Protein AF-A0A1F5RW17-F1 (afdb_monomer_lite)

Radius of gyration: 17.01 Å; chains: 1; bounding box: 45×34×44 Å

Secondary structure (DSSP, 8-state):
-EEE----PPPPTT-EEEEEEEEEE-S--SSEEEEEEEEEEEEEEEETTEEEEEEEEE-EEEEEE-TTS-SS-EEEEETTTTEEEEEE-TT-SS-EEEEEEEEE--TT--EEPSPEEEEEEEEESSTT-EEEEEEEEEEESS--S-TTSS-B--BSSGGGSS-PPTT-BGGGGGGEESBTTB-STT-TT------EEEEPBPPSS--TTTT------

pLDDT: mean 88.93, std 13.76, range [34.31, 98.38]

Structure (mmCIF, N/CA/C/O backbone):
data_AF-A0A1F5RW17-F1
#
_entry.id   AF-A0A1F5RW17-F1
#
loop_
_atom_site.group_PDB
_atom_site.id
_atom_site.type_symbol
_atom_site.label_atom_id
_atom_site.label_alt_id
_atom_site.label_comp_id
_atom_site.label_asym_id
_atom_site.label_entity_id
_atom_site.label_seq_id
_atom_site.pdbx_PDB_ins_code
_atom_site.Cartn_x
_atom_site.Cartn_y
_atom_site.Cartn_z
_atom_site.occupancy
_atom_site.B_iso_or_equiv
_atom_site.auth_seq_id
_atom_site.auth_comp_id
_atom_site.auth_asym_id
_atom_site.auth_atom_id
_atom_site.pdbx_PDB_model_num
ATOM 1 N N . MET A 1 1 ? 4.894 13.408 2.013 1.00 90.50 1 MET A N 1
ATOM 2 C CA . MET A 1 1 ? 3.633 13.392 2.779 1.00 90.50 1 MET A CA 1
ATOM 3 C C . MET A 1 1 ? 2.462 13.766 1.877 1.00 90.50 1 MET A C 1
ATOM 5 O O . MET A 1 1 ? 2.618 14.715 1.109 1.00 90.50 1 MET A O 1
ATOM 9 N N . ILE A 1 2 ? 1.353 13.026 1.969 1.00 93.44 2 ILE A N 1
ATOM 10 C CA . ILE A 1 2 ? 0.027 13.354 1.416 1.00 93.44 2 ILE A CA 1
ATOM 11 C C . ILE A 1 2 ? -0.998 13.086 2.518 1.00 93.44 2 ILE A C 1
ATOM 13 O O . ILE A 1 2 ? -0.968 12.017 3.134 1.00 93.44 2 ILE A O 1
ATOM 17 N N . SER A 1 3 ? -1.907 14.033 2.719 1.00 93.12 3 SER A N 1
ATOM 18 C CA . SER A 1 3 ? -3.038 13.914 3.638 1.00 93.12 3 SER A CA 1
ATOM 19 C C . SER A 1 3 ? -4.323 13.639 2.864 1.00 93.12 3 SER A C 1
ATOM 21 O O . SER A 1 3 ? -4.508 14.146 1.757 1.00 93.12 3 SER A O 1
ATOM 23 N N . CYS A 1 4 ? -5.207 12.841 3.449 1.00 90.69 4 CYS A N 1
ATOM 24 C CA . CYS A 1 4 ? -6.475 12.457 2.854 1.00 90.69 4 CYS A CA 1
ATOM 25 C C . CYS A 1 4 ? -7.575 12.390 3.902 1.00 90.69 4 CYS A C 1
ATOM 27 O O . CYS A 1 4 ? -7.328 12.131 5.080 1.00 90.69 4 CYS A O 1
ATOM 29 N N . ASN A 1 5 ? -8.804 12.600 3.450 1.00 87.44 5 ASN A N 1
ATOM 30 C CA . ASN A 1 5 ? -9.966 12.503 4.307 1.00 87.44 5 ASN A CA 1
ATOM 31 C C . ASN A 1 5 ? -10.499 11.072 4.279 1.00 87.44 5 ASN A C 1
ATOM 33 O O . ASN A 1 5 ? -10.753 10.510 3.215 1.00 87.44 5 ASN A O 1
ATOM 37 N N . SER A 1 6 ? -10.714 10.507 5.461 1.00 82.12 6 SER A N 1
ATOM 38 C CA . SER A 1 6 ? -11.657 9.414 5.637 1.00 82.12 6 SER A CA 1
ATOM 39 C C . SER A 1 6 ? -13.080 9.895 5.332 1.00 82.12 6 SER A C 1
ATOM 41 O O . SER A 1 6 ? -13.412 11.078 5.467 1.00 82.12 6 SER A O 1
ATOM 43 N N . ASN A 1 7 ? -13.942 8.955 4.962 1.00 80.69 7 ASN A N 1
ATOM 44 C CA . ASN A 1 7 ? -15.358 9.171 4.699 1.00 80.69 7 ASN A CA 1
ATOM 45 C C . ASN A 1 7 ? -16.188 9.361 5.989 1.00 80.69 7 ASN A C 1
ATOM 47 O O . ASN A 1 7 ? -17.412 9.422 5.922 1.00 80.69 7 ASN A O 1
ATOM 51 N N . GLY A 1 8 ? -15.540 9.410 7.162 1.00 76.44 8 GLY A N 1
ATOM 52 C CA . GLY A 1 8 ? -16.173 9.627 8.464 1.00 76.44 8 GLY A CA 1
ATOM 53 C C . GLY A 1 8 ? -16.986 8.448 9.005 1.00 76.44 8 GLY A C 1
ATOM 54 O O . GLY A 1 8 ? -17.513 8.553 10.113 1.00 76.44 8 GLY A O 1
ATOM 55 N N . THR A 1 9 ? -17.081 7.333 8.275 1.00 82.44 9 THR A N 1
ATOM 56 C CA . THR A 1 9 ? -17.818 6.139 8.709 1.00 82.44 9 THR A CA 1
ATOM 57 C C . THR A 1 9 ? -17.016 5.396 9.772 1.00 82.44 9 THR A C 1
ATOM 59 O O . THR A 1 9 ? -15.846 5.080 9.559 1.00 82.44 9 THR A O 1
ATOM 62 N N . ALA A 1 10 ? -17.641 5.101 10.915 1.00 85.94 10 ALA A N 1
ATOM 63 C CA . ALA A 1 10 ? -17.033 4.254 11.936 1.00 85.94 10 ALA A CA 1
ATOM 64 C C . ALA A 1 10 ? -16.824 2.840 11.378 1.00 85.94 10 ALA A C 1
ATOM 66 O O . ALA A 1 10 ? -17.734 2.250 10.795 1.00 85.94 10 ALA A O 1
ATOM 67 N N . ILE A 1 11 ? -15.622 2.300 11.556 1.00 92.38 11 ILE A N 1
ATOM 68 C CA . ILE A 1 11 ? -15.261 0.984 11.035 1.00 92.38 11 ILE A CA 1
ATOM 69 C C . ILE A 1 11 ? -15.339 -0.007 12.201 1.00 92.38 11 ILE A C 1
ATOM 71 O O . ILE A 1 11 ? -14.676 0.220 13.212 1.00 92.38 11 ILE A O 1
ATOM 75 N N . PRO A 1 12 ? -16.144 -1.083 12.110 1.00 92.94 12 PRO A N 1
ATOM 76 C CA . PRO A 1 12 ? -16.258 -2.047 13.198 1.00 92.94 12 PRO A CA 1
ATOM 77 C C . PRO A 1 12 ? -14.921 -2.709 13.547 1.00 92.94 12 PRO A C 1
ATOM 79 O O . PRO A 1 12 ? -14.093 -2.968 12.671 1.00 92.94 12 PRO A O 1
ATOM 82 N N . ALA A 1 13 ? -14.753 -3.048 14.824 1.00 95.12 13 ALA A N 1
ATOM 83 C CA . ALA A 1 13 ? -13.610 -3.815 15.303 1.00 95.12 13 ALA A CA 1
ATOM 84 C C . ALA A 1 13 ? -13.477 -5.161 14.571 1.00 95.12 13 ALA A C 1
ATOM 86 O O . ALA A 1 13 ? -14.474 -5.777 14.187 1.00 95.12 13 ALA A O 1
ATOM 87 N N . GLY A 1 14 ? -12.239 -5.613 14.372 1.00 95.50 14 GLY A N 1
ATOM 88 C CA . GLY A 1 14 ? -11.930 -6.863 13.670 1.00 95.50 14 GLY A CA 1
ATOM 89 C C . GLY A 1 14 ? -12.048 -6.794 12.143 1.00 95.50 14 GLY A C 1
ATOM 90 O O . GLY A 1 14 ? -11.695 -7.758 11.470 1.00 95.50 14 GLY A O 1
ATOM 91 N N . ARG A 1 15 ? -12.503 -5.670 11.573 1.00 96.06 15 ARG A N 1
ATOM 92 C CA . ARG A 1 15 ? -12.315 -5.377 10.143 1.00 96.06 15 ARG A CA 1
ATOM 93 C C . ARG A 1 15 ? -10.861 -5.015 9.873 1.00 96.06 15 ARG A C 1
ATOM 95 O O . ARG A 1 15 ? -10.141 -4.619 10.786 1.00 96.06 15 ARG A O 1
ATOM 102 N N . THR A 1 16 ? -10.469 -5.060 8.607 1.00 97.50 16 THR A N 1
ATOM 103 C CA . THR A 1 16 ? -9.137 -4.621 8.189 1.00 97.50 16 THR A CA 1
ATOM 104 C C . THR A 1 16 ? -9.235 -3.415 7.276 1.00 97.50 16 THR A C 1
ATOM 106 O O . THR A 1 16 ? -9.987 -3.436 6.304 1.00 97.50 16 THR A O 1
ATOM 109 N N . ILE A 1 17 ? -8.471 -2.367 7.572 1.00 96.75 17 ILE A N 1
ATOM 110 C CA . ILE A 1 17 ? -8.248 -1.243 6.664 1.00 96.75 17 ILE A CA 1
ATOM 111 C C . ILE A 1 17 ? -6.994 -1.553 5.855 1.00 96.75 17 ILE A C 1
ATOM 113 O O . ILE A 1 17 ? -5.910 -1.674 6.420 1.00 96.75 17 ILE A O 1
ATOM 117 N N . TRP A 1 18 ? -7.139 -1.678 4.543 1.00 97.62 18 TRP A N 1
ATOM 118 C CA . TRP A 1 18 ? -6.024 -1.812 3.618 1.00 97.62 18 TRP A CA 1
ATOM 119 C C . TRP A 1 18 ? -5.673 -0.441 3.053 1.00 97.62 18 TRP A C 1
ATOM 121 O O . TRP A 1 18 ? -6.419 0.110 2.242 1.00 97.62 18 TRP A O 1
ATOM 131 N N . PHE A 1 19 ? -4.546 0.112 3.488 1.00 97.69 19 PHE A N 1
ATOM 132 C CA . PHE A 1 19 ? -3.940 1.297 2.898 1.00 97.69 19 PHE A CA 1
ATOM 133 C C . PHE A 1 19 ? -3.074 0.871 1.722 1.00 97.69 19 PHE A C 1
ATOM 135 O O . PHE A 1 19 ? -2.242 -0.021 1.857 1.00 97.69 19 PHE A O 1
ATOM 142 N N . SER A 1 20 ? -3.220 1.539 0.583 1.00 97.44 20 SER A N 1
ATOM 143 C CA . SER A 1 20 ? -2.417 1.274 -0.604 1.00 97.44 20 SER A CA 1
ATOM 144 C C . SER A 1 20 ? -1.894 2.568 -1.208 1.00 97.44 20 SER A C 1
ATOM 146 O O . SER A 1 20 ? -2.637 3.514 -1.465 1.00 97.44 20 SER A O 1
ATOM 148 N N . SER A 1 21 ? -0.590 2.595 -1.447 1.00 97.69 21 SER A N 1
ATOM 149 C CA . SER A 1 21 ? 0.129 3.689 -2.076 1.00 97.69 21 SER A CA 1
ATOM 150 C C . SER A 1 21 ? 0.431 3.339 -3.525 1.00 97.69 21 SER A C 1
ATOM 152 O O . SER A 1 21 ? 1.035 2.304 -3.808 1.00 97.69 21 SER A O 1
ATOM 154 N N . VAL A 1 22 ? 0.139 4.278 -4.419 1.00 97.31 22 VAL A N 1
ATOM 155 C CA . VAL A 1 22 ? 0.331 4.142 -5.863 1.00 97.31 22 VAL A CA 1
ATOM 156 C C . VAL A 1 22 ? 1.077 5.345 -6.432 1.00 97.31 22 VAL A C 1
ATOM 158 O O . VAL A 1 22 ? 1.075 6.431 -5.852 1.00 97.31 22 VAL A O 1
ATOM 161 N N . PHE A 1 23 ? 1.744 5.199 -7.567 1.00 95.19 23 PHE A N 1
ATOM 162 C CA . PHE A 1 23 ? 2.320 6.346 -8.263 1.00 95.19 23 PHE A CA 1
ATOM 163 C C . PHE A 1 23 ? 2.346 6.149 -9.769 1.00 95.19 23 PHE A C 1
ATOM 165 O O . PHE A 1 23 ? 2.157 5.041 -10.250 1.00 95.19 23 PHE A O 1
ATOM 172 N N . LYS A 1 24 ? 2.638 7.229 -10.496 1.00 92.38 24 LYS A N 1
ATOM 173 C CA . LYS A 1 24 ? 3.124 7.152 -11.876 1.00 92.38 24 LYS A CA 1
ATOM 174 C C . LYS A 1 24 ? 4.577 7.573 -11.945 1.00 92.38 24 LYS A C 1
ATOM 176 O O . LYS A 1 24 ? 4.905 8.665 -11.466 1.00 92.38 24 LYS A O 1
ATOM 181 N N . LEU A 1 25 ? 5.438 6.725 -12.506 1.00 89.25 25 LEU A N 1
ATOM 182 C CA . LEU A 1 25 ? 6.819 7.108 -12.789 1.00 89.25 25 LEU A CA 1
ATOM 183 C C . LEU A 1 25 ? 6.821 8.177 -13.887 1.00 89.25 25 LEU A C 1
ATOM 185 O O . LEU A 1 25 ? 6.255 7.974 -14.959 1.00 89.25 25 LEU A O 1
ATOM 189 N N . GLN A 1 26 ? 7.440 9.325 -13.623 1.00 84.00 26 GLN A N 1
ATOM 190 C CA . GLN A 1 26 ? 7.720 10.305 -14.670 1.00 84.00 26 GLN A CA 1
ATOM 191 C C . GLN A 1 26 ? 8.961 9.842 -15.447 1.00 84.00 26 GLN A C 1
ATOM 193 O O . GLN A 1 26 ? 9.834 9.190 -14.879 1.00 84.00 26 GLN A O 1
ATOM 198 N N . THR A 1 27 ? 9.015 10.143 -16.746 1.00 73.81 27 THR A N 1
ATOM 199 C CA . THR A 1 27 ? 10.074 9.708 -17.677 1.00 73.81 27 THR A CA 1
ATOM 200 C C . THR A 1 27 ? 11.475 9.759 -17.061 1.00 73.81 27 THR A C 1
ATOM 202 O O . THR A 1 27 ? 11.846 10.766 -16.460 1.00 73.81 27 THR A O 1
ATOM 205 N N . GLY A 1 28 ? 12.264 8.703 -17.252 1.00 73.00 28 GLY A N 1
ATOM 206 C CA . GLY A 1 28 ? 13.620 8.591 -16.720 1.00 73.00 28 GLY A CA 1
ATOM 207 C C . GLY A 1 28 ? 14.363 7.377 -17.289 1.00 73.00 28 GLY A C 1
ATOM 208 O O . GLY A 1 28 ? 13.736 6.551 -17.964 1.00 73.00 28 GLY A O 1
ATOM 209 N N . PRO A 1 29 ? 15.683 7.273 -17.045 1.00 75.88 29 PRO A N 1
ATOM 210 C CA . PRO A 1 29 ? 16.502 6.155 -17.511 1.00 75.88 29 PRO A CA 1
ATOM 211 C C . PRO A 1 29 ? 15.987 4.816 -16.964 1.00 75.88 29 PRO A C 1
ATOM 213 O O . PRO A 1 29 ? 15.372 4.770 -15.902 1.00 75.88 29 PRO A O 1
ATOM 216 N N . GLN A 1 30 ? 16.206 3.739 -17.722 1.00 83.06 30 GLN A N 1
ATOM 217 C CA . GLN A 1 30 ? 15.772 2.378 -17.395 1.00 83.06 30 GLN A CA 1
ATOM 218 C C . GLN A 1 30 ? 16.964 1.410 -17.544 1.00 83.06 30 GLN A C 1
ATOM 220 O O . GLN A 1 30 ? 17.722 1.569 -18.505 1.00 83.06 30 GLN A O 1
ATOM 225 N N . PRO A 1 31 ? 17.127 0.404 -16.664 1.00 89.81 31 PRO A N 1
ATOM 226 C CA . PRO A 1 31 ? 16.254 0.086 -15.535 1.00 89.81 31 PRO A CA 1
ATOM 227 C C . PRO A 1 31 ? 16.365 1.111 -14.400 1.00 89.81 31 PRO A C 1
ATOM 229 O O . PRO A 1 31 ? 17.409 1.726 -14.218 1.00 89.81 31 PRO A O 1
ATOM 232 N N . VAL A 1 32 ? 15.295 1.275 -13.624 1.00 89.62 32 VAL A N 1
ATOM 233 C CA . VAL A 1 32 ? 15.293 2.120 -12.421 1.00 89.62 32 VAL A CA 1
ATOM 234 C C . VAL A 1 32 ? 14.526 1.446 -11.297 1.00 89.62 32 VAL A C 1
ATOM 236 O O . VAL A 1 32 ? 13.478 0.840 -11.512 1.00 89.62 32 VAL A O 1
ATOM 239 N N . THR A 1 33 ? 15.029 1.572 -10.071 1.00 92.38 33 THR A N 1
ATOM 240 C CA . THR A 1 33 ? 14.291 1.170 -8.868 1.00 92.38 33 THR A CA 1
ATOM 241 C C . THR A 1 33 ? 13.904 2.388 -8.048 1.00 92.38 33 THR A C 1
ATOM 243 O O . THR A 1 33 ? 14.760 3.171 -7.636 1.00 92.38 33 THR A O 1
ATOM 246 N N . VAL A 1 34 ? 12.605 2.525 -7.790 1.00 92.75 34 VAL A N 1
ATOM 247 C CA . VAL A 1 34 ? 12.036 3.519 -6.884 1.00 92.75 34 VAL A CA 1
ATOM 248 C C . VAL A 1 34 ? 11.844 2.880 -5.519 1.00 92.75 34 VAL A C 1
ATOM 250 O O . VAL A 1 34 ? 11.090 1.919 -5.382 1.00 92.75 34 VAL A O 1
ATOM 253 N N . TYR A 1 35 ? 12.480 3.441 -4.497 1.00 94.25 35 TYR A N 1
ATOM 254 C CA . TYR A 1 35 ? 12.288 3.019 -3.115 1.00 94.25 35 TYR A CA 1
ATOM 255 C C . TYR A 1 35 ? 11.376 3.988 -2.371 1.00 94.25 35 TYR A C 1
ATOM 257 O O . TYR A 1 35 ? 11.462 5.206 -2.553 1.00 94.25 35 TYR A O 1
ATOM 265 N N . PHE A 1 36 ? 10.552 3.451 -1.475 1.00 95.50 36 PHE A N 1
ATOM 266 C CA . PHE A 1 36 ? 9.799 4.228 -0.500 1.00 95.50 36 PHE A CA 1
ATOM 267 C C . PHE A 1 36 ? 10.082 3.687 0.894 1.00 95.50 36 PHE A C 1
ATOM 269 O O . PHE A 1 36 ? 9.763 2.538 1.192 1.00 95.50 36 PHE A O 1
ATOM 276 N N . ARG A 1 37 ? 10.737 4.498 1.724 1.00 94.12 37 ARG A N 1
ATOM 277 C CA . ARG A 1 37 ? 11.306 4.051 3.000 1.00 94.12 37 ARG A CA 1
ATOM 278 C C . ARG A 1 37 ? 10.852 4.881 4.179 1.00 94.12 37 ARG A C 1
ATOM 280 O O . ARG A 1 37 ? 10.377 6.005 3.987 1.00 94.12 37 ARG A O 1
ATOM 287 N N . ASN A 1 38 ? 11.063 4.350 5.383 1.00 94.69 38 ASN A N 1
ATOM 288 C CA . ASN A 1 38 ? 10.772 5.042 6.645 1.00 94.69 38 ASN A CA 1
ATOM 289 C C . ASN A 1 38 ? 9.332 5.569 6.653 1.00 94.69 38 ASN A C 1
ATOM 291 O O . ASN A 1 38 ? 9.057 6.743 6.925 1.00 94.69 38 ASN A O 1
ATOM 295 N N . GLN A 1 39 ? 8.426 4.706 6.205 1.00 97.44 39 GLN A N 1
ATOM 296 C CA . GLN A 1 39 ? 7.054 5.070 5.930 1.00 97.44 39 GLN A CA 1
ATOM 297 C C . GLN A 1 39 ? 6.231 5.047 7.213 1.00 97.44 39 GLN A C 1
ATOM 299 O O . GLN A 1 39 ? 6.356 4.136 8.029 1.00 97.44 39 GLN A O 1
ATOM 304 N N . THR A 1 40 ? 5.346 6.026 7.360 1.00 98.38 40 THR A N 1
ATOM 305 C CA . THR A 1 40 ? 4.391 6.078 8.469 1.00 98.38 40 THR A CA 1
ATOM 306 C C . THR A 1 40 ? 3.026 6.548 7.996 1.00 98.38 40 THR A C 1
ATOM 308 O O . THR A 1 40 ? 2.929 7.410 7.115 1.00 98.38 40 THR A O 1
ATOM 311 N N . ILE A 1 41 ? 1.987 5.973 8.599 1.00 98.38 41 ILE A N 1
ATOM 312 C CA . ILE A 1 41 ? 0.603 6.435 8.512 1.00 98.38 41 ILE A CA 1
ATOM 313 C C . ILE A 1 41 ? 0.213 6.960 9.892 1.00 98.38 41 ILE A C 1
ATOM 315 O O . ILE A 1 41 ? 0.340 6.233 10.875 1.00 98.38 41 ILE A O 1
ATOM 319 N N . ASP A 1 42 ? -0.236 8.210 9.961 1.00 97.00 42 ASP A N 1
ATOM 320 C CA . ASP A 1 42 ? -0.652 8.863 11.199 1.00 97.00 42 ASP A CA 1
ATOM 321 C C . ASP A 1 42 ? -2.042 9.501 11.079 1.00 97.00 42 ASP A C 1
ATOM 323 O O . ASP A 1 42 ? -2.419 10.010 10.019 1.00 97.00 42 ASP A O 1
ATOM 327 N N . PHE A 1 43 ? -2.833 9.388 12.147 1.00 96.38 43 PHE A N 1
ATOM 328 C CA . PHE A 1 43 ? -4.172 9.969 12.265 1.00 96.38 43 PHE A CA 1
ATOM 329 C C . PHE A 1 43 ? -4.644 9.978 13.721 1.00 96.38 43 PHE A C 1
ATOM 331 O O . PHE A 1 43 ? -4.171 9.199 14.547 1.00 96.38 43 PHE A O 1
ATOM 338 N N . ASP A 1 44 ? -5.638 10.812 14.014 1.00 96.06 44 ASP A N 1
ATOM 339 C CA . ASP A 1 44 ? -6.359 10.768 15.285 1.00 96.06 44 ASP A CA 1
ATOM 340 C C . ASP A 1 44 ? -7.632 9.934 15.145 1.00 96.06 44 ASP A C 1
ATOM 342 O O . ASP A 1 44 ? -8.269 9.926 14.089 1.00 96.06 44 ASP A O 1
ATOM 346 N N . ALA A 1 45 ? -8.045 9.256 16.212 1.00 94.69 45 ALA A N 1
ATOM 347 C CA . ALA A 1 45 ? -9.346 8.605 16.270 1.00 94.69 45 ALA A CA 1
ATOM 348 C C . ALA A 1 45 ? -10.023 8.828 17.625 1.00 94.69 45 ALA A C 1
ATOM 350 O O . ALA A 1 45 ? -9.355 9.041 18.638 1.00 94.69 45 ALA A O 1
ATOM 351 N N . VAL A 1 46 ? -11.358 8.837 17.624 1.00 93.56 46 VAL A N 1
ATOM 352 C CA . VAL A 1 46 ? -12.169 9.082 18.822 1.00 93.56 46 VAL A CA 1
ATOM 353 C C . VAL A 1 46 ? -12.984 7.850 19.167 1.00 93.56 46 VAL A C 1
ATOM 355 O O . VAL A 1 46 ? -13.843 7.434 18.386 1.00 93.56 46 VAL A O 1
ATOM 358 N N . TYR A 1 47 ? -12.761 7.329 20.367 1.00 93.56 47 TYR A N 1
ATOM 359 C CA . TYR A 1 47 ? -13.534 6.253 20.970 1.00 93.56 47 TYR A CA 1
ATOM 360 C C . TYR A 1 47 ? -13.961 6.685 22.370 1.00 93.56 47 TYR A C 1
ATOM 362 O O . TYR A 1 47 ? -13.137 7.171 23.136 1.00 93.56 47 TYR A O 1
ATOM 370 N N . A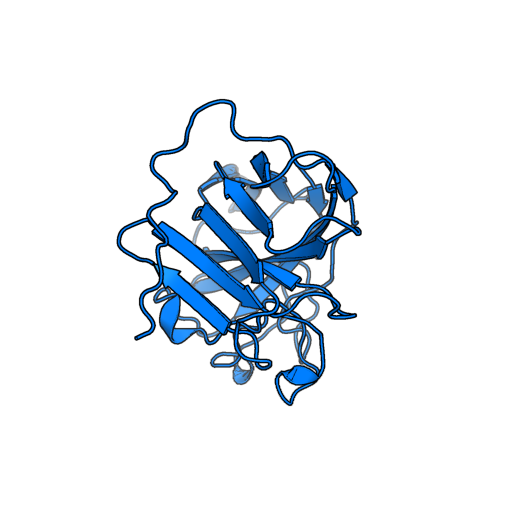SP A 1 48 ? -15.251 6.554 22.682 1.00 93.38 48 ASP A N 1
ATOM 371 C CA . ASP A 1 48 ? -15.818 6.933 23.985 1.00 93.38 48 ASP A CA 1
ATOM 372 C C . ASP A 1 48 ? -15.409 8.347 24.458 1.00 93.38 48 ASP A C 1
ATOM 374 O O . ASP A 1 48 ? -14.957 8.570 25.576 1.00 93.38 48 ASP A O 1
ATOM 378 N N . SER A 1 49 ? -15.514 9.329 23.555 1.00 93.12 49 SER A N 1
ATOM 379 C CA . SER A 1 49 ? -15.112 10.733 23.777 1.00 93.12 49 SER A CA 1
ATOM 380 C C . SER A 1 49 ? -13.619 10.974 24.058 1.00 93.12 49 SER A C 1
ATOM 382 O O . SER A 1 49 ? -13.230 12.112 24.320 1.00 93.12 49 SER A O 1
ATOM 384 N N . ILE A 1 50 ? -12.766 9.953 23.949 1.00 94.75 50 ILE A N 1
ATOM 385 C CA . ILE A 1 50 ? -11.312 10.067 24.088 1.00 94.75 50 ILE A CA 1
ATOM 386 C C . ILE A 1 50 ? -10.677 10.112 22.699 1.00 94.75 50 ILE A C 1
ATOM 388 O O . ILE A 1 50 ? -10.848 9.194 21.895 1.00 94.75 50 ILE A O 1
ATOM 392 N N . THR A 1 51 ? -9.913 11.171 22.426 1.00 96.25 51 THR A N 1
ATOM 393 C CA . THR A 1 51 ? -9.084 11.282 21.219 1.00 96.25 51 THR A CA 1
ATOM 394 C C . THR A 1 51 ? -7.729 10.631 21.462 1.00 96.25 51 THR A C 1
ATOM 396 O O . THR A 1 51 ? -7.003 11.034 22.369 1.00 96.25 51 THR A O 1
ATOM 399 N N . THR A 1 52 ? -7.370 9.662 20.624 1.00 96.94 52 THR A N 1
ATOM 400 C CA . THR A 1 52 ? -6.058 9.006 20.640 1.00 96.94 52 THR A CA 1
ATOM 401 C C . THR A 1 52 ? -5.346 9.242 19.313 1.00 96.94 52 THR A C 1
ATOM 403 O O . THR A 1 52 ? -5.948 9.079 18.251 1.00 96.94 52 THR A O 1
ATOM 406 N N . HIS A 1 53 ? -4.066 9.611 19.381 1.00 96.88 53 HIS A N 1
ATOM 407 C CA . HIS A 1 53 ? -3.198 9.730 18.212 1.00 96.88 53 HIS A CA 1
ATOM 408 C C . HIS A 1 53 ? -2.568 8.376 17.878 1.00 96.88 53 HIS A C 1
ATOM 410 O O . HIS A 1 53 ? -1.960 7.742 18.744 1.00 96.88 53 HIS A O 1
ATOM 416 N N . TYR A 1 54 ? -2.684 7.948 16.624 1.00 97.12 54 TYR A N 1
ATOM 417 C CA . TYR A 1 54 ? -2.132 6.694 16.128 1.00 97.12 54 TYR A CA 1
ATOM 418 C C . TYR A 1 54 ? -1.027 6.954 15.111 1.00 97.12 54 TYR A C 1
ATOM 420 O O . TYR A 1 54 ? -1.181 7.773 14.207 1.00 97.12 54 TYR A O 1
ATOM 428 N N . VAL A 1 55 ? 0.066 6.197 15.230 1.00 97.50 55 VAL A N 1
ATOM 429 C CA . VAL A 1 55 ? 1.164 6.175 14.259 1.00 97.50 55 VAL A CA 1
ATOM 430 C C . VAL A 1 55 ? 1.523 4.726 13.964 1.00 97.50 55 VAL A C 1
ATOM 432 O O . VAL A 1 55 ? 1.891 3.975 14.866 1.00 97.50 55 VAL A O 1
ATOM 435 N N . TYR A 1 56 ? 1.442 4.346 12.694 1.00 97.94 56 TYR A N 1
ATOM 436 C CA . TYR A 1 56 ? 1.781 3.012 12.213 1.00 97.94 56 TYR A CA 1
ATOM 437 C C . TYR A 1 56 ? 2.990 3.074 11.291 1.00 97.94 56 TYR A C 1
ATOM 439 O O . TYR A 1 56 ? 3.019 3.873 10.354 1.00 97.94 56 TYR A O 1
ATOM 447 N N . ASN A 1 57 ? 3.973 2.211 11.540 1.00 97.88 57 ASN A N 1
ATOM 448 C CA . ASN A 1 57 ? 5.082 1.996 10.618 1.00 97.88 57 ASN A CA 1
ATOM 449 C C . ASN A 1 57 ? 4.609 1.118 9.463 1.00 97.88 57 ASN A C 1
ATOM 451 O O . ASN A 1 57 ? 3.965 0.095 9.686 1.00 97.88 57 ASN A O 1
ATOM 455 N N . VAL A 1 58 ? 4.962 1.505 8.243 1.00 97.81 58 VAL A N 1
ATOM 456 C CA . VAL A 1 58 ? 4.637 0.742 7.037 1.00 97.81 58 VAL A CA 1
ATOM 457 C C . VAL A 1 58 ? 5.919 0.097 6.504 1.00 97.81 58 VAL A C 1
ATOM 459 O O . VAL A 1 58 ? 6.954 0.772 6.496 1.00 97.81 58 VAL A O 1
ATOM 462 N N . PRO A 1 59 ? 5.880 -1.176 6.063 1.00 96.94 59 PRO A N 1
ATOM 463 C CA . PRO A 1 59 ? 7.024 -1.828 5.438 1.00 96.94 59 PRO A CA 1
ATOM 464 C C . PRO A 1 59 ? 7.617 -1.004 4.298 1.00 96.94 59 PRO A C 1
ATOM 466 O O . PRO A 1 59 ? 6.899 -0.311 3.568 1.00 96.94 59 PRO A O 1
ATOM 469 N N . ASP A 1 60 ? 8.928 -1.122 4.114 1.00 97.19 60 ASP A N 1
ATOM 470 C CA . ASP A 1 60 ? 9.614 -0.480 3.002 1.00 97.19 60 ASP A CA 1
ATOM 471 C C . ASP A 1 60 ? 9.118 -1.054 1.666 1.00 97.19 60 ASP A C 1
ATOM 473 O O . ASP A 1 60 ? 8.537 -2.138 1.590 1.00 97.19 60 ASP A O 1
ATOM 477 N N . ALA A 1 61 ? 9.320 -0.307 0.586 1.00 97.56 61 ALA A N 1
ATOM 478 C CA . ALA A 1 61 ? 8.930 -0.735 -0.747 1.00 97.56 61 ALA A CA 1
ATOM 479 C C . ALA A 1 61 ? 10.019 -0.449 -1.777 1.00 97.56 61 ALA A C 1
ATOM 481 O O . ALA A 1 61 ? 10.694 0.581 -1.705 1.00 97.56 61 ALA A O 1
ATOM 482 N N . ALA A 1 62 ? 10.129 -1.336 -2.760 1.00 96.12 62 ALA A N 1
ATOM 483 C CA . ALA A 1 62 ? 10.970 -1.221 -3.939 1.00 96.12 62 ALA A CA 1
ATOM 484 C C . ALA A 1 62 ? 10.146 -1.571 -5.186 1.00 96.12 62 ALA A C 1
ATOM 486 O O . ALA A 1 62 ? 9.574 -2.656 -5.285 1.00 96.12 62 ALA A O 1
ATOM 487 N N . VAL A 1 63 ? 10.088 -0.643 -6.139 1.00 95.06 63 VAL A N 1
ATOM 488 C CA . VAL A 1 63 ? 9.444 -0.851 -7.439 1.00 95.06 63 VAL A CA 1
ATOM 489 C C . VAL A 1 63 ? 10.492 -0.719 -8.522 1.00 95.06 63 VAL A C 1
ATOM 491 O O . VAL A 1 63 ? 11.042 0.365 -8.719 1.00 95.06 63 VAL A O 1
ATOM 494 N N . THR A 1 64 ? 10.774 -1.822 -9.202 1.00 94.12 64 THR A N 1
ATOM 495 C CA . THR A 1 64 ? 11.775 -1.894 -10.261 1.00 94.12 64 THR A CA 1
ATOM 496 C C . THR A 1 64 ? 11.088 -1.914 -11.616 1.00 94.12 64 THR A C 1
ATOM 498 O O . THR A 1 64 ? 10.273 -2.791 -11.910 1.00 94.12 64 THR A O 1
ATOM 501 N N . PHE A 1 65 ? 11.452 -0.937 -12.438 1.00 92.44 65 PHE A N 1
ATOM 502 C CA . PHE A 1 65 ? 11.116 -0.871 -13.847 1.00 92.44 65 PHE A CA 1
ATOM 503 C C . PHE A 1 65 ? 12.328 -1.357 -14.627 1.00 92.44 65 PHE A C 1
ATOM 505 O O . PHE A 1 65 ? 13.392 -0.742 -14.564 1.00 92.44 65 PHE A O 1
ATOM 512 N N . ASP A 1 66 ? 12.193 -2.481 -15.316 1.00 92.31 66 ASP A N 1
ATOM 513 C CA . ASP A 1 66 ? 13.302 -3.102 -16.035 1.00 92.31 66 ASP A CA 1
ATOM 514 C C . ASP A 1 66 ? 12.770 -3.734 -17.329 1.00 92.31 66 ASP A C 1
ATOM 516 O O . ASP A 1 66 ? 11.877 -4.577 -17.277 1.00 92.31 66 ASP A O 1
ATOM 520 N N . PRO A 1 67 ? 13.265 -3.328 -18.512 1.00 91.88 67 PRO A N 1
ATOM 521 C CA . PRO A 1 67 ? 12.779 -3.858 -19.785 1.00 91.88 67 PRO A CA 1
ATOM 522 C C . PRO A 1 67 ? 13.078 -5.353 -19.989 1.00 91.88 67 PRO A C 1
ATOM 524 O O . PRO A 1 67 ? 12.501 -5.960 -20.887 1.00 91.88 67 PRO A O 1
ATOM 527 N N . SER A 1 68 ? 13.967 -5.954 -19.191 1.00 93.44 68 SER A N 1
ATOM 528 C CA . SER A 1 68 ? 14.342 -7.370 -19.293 1.00 93.44 68 SER A CA 1
ATOM 529 C C . SER A 1 68 ? 13.408 -8.329 -18.544 1.00 93.44 68 SER A C 1
ATOM 531 O O . SER A 1 68 ? 13.539 -9.546 -18.683 1.00 93.44 68 SER A O 1
ATOM 533 N N . VAL A 1 69 ? 12.461 -7.809 -17.760 1.00 90.94 69 VAL A N 1
ATOM 534 C CA . VAL A 1 69 ? 11.561 -8.615 -16.920 1.00 90.94 69 VAL A CA 1
ATOM 535 C C . VAL A 1 69 ? 10.309 -9.044 -17.694 1.00 90.94 69 VAL A C 1
ATOM 537 O O . VAL A 1 69 ? 10.008 -8.465 -18.746 1.00 90.94 69 VAL A O 1
ATOM 540 N N . PRO A 1 70 ? 9.552 -10.049 -17.206 1.00 91.06 70 PRO A N 1
ATOM 541 C CA . PRO A 1 70 ? 8.316 -10.477 -17.852 1.00 91.06 70 PRO A CA 1
ATOM 542 C C . PRO A 1 70 ? 7.313 -9.334 -18.047 1.00 91.06 70 PRO A C 1
ATOM 544 O O . PRO A 1 70 ? 7.199 -8.436 -17.215 1.00 91.06 70 PRO A O 1
ATOM 547 N N . ALA A 1 71 ? 6.543 -9.409 -19.137 1.00 90.19 71 ALA A N 1
ATOM 548 C CA . ALA A 1 71 ? 5.517 -8.416 -19.457 1.00 90.19 71 ALA A CA 1
ATOM 549 C C . ALA A 1 71 ? 4.397 -8.364 -18.410 1.00 90.19 71 ALA A C 1
ATOM 551 O O . ALA A 1 71 ? 3.826 -7.302 -18.181 1.00 90.19 71 ALA A O 1
ATOM 552 N N . ILE A 1 72 ? 4.098 -9.497 -17.762 1.00 92.75 72 ILE A N 1
ATOM 553 C CA . ILE A 1 72 ? 3.146 -9.545 -16.653 1.00 92.75 72 ILE A CA 1
ATOM 554 C C . ILE A 1 72 ? 3.870 -9.060 -15.388 1.00 92.75 72 ILE A C 1
ATOM 556 O O . ILE A 1 72 ? 4.775 -9.752 -14.911 1.00 92.75 72 ILE A O 1
ATOM 560 N N . PRO A 1 73 ? 3.492 -7.894 -14.841 1.00 94.38 73 PRO A N 1
ATOM 561 C CA . PRO A 1 73 ? 4.100 -7.365 -13.632 1.00 94.38 73 PRO A CA 1
ATOM 562 C C . PRO A 1 73 ? 3.760 -8.226 -12.413 1.00 94.38 73 PRO A C 1
ATOM 564 O O . PRO A 1 73 ? 2.720 -8.885 -12.366 1.00 94.38 73 PRO A O 1
ATOM 567 N N . THR A 1 74 ? 4.616 -8.186 -11.395 1.00 94.75 74 THR A N 1
ATOM 568 C CA . THR A 1 74 ? 4.445 -8.963 -10.161 1.00 94.75 74 THR A CA 1
ATOM 569 C C . THR A 1 74 ? 4.641 -8.096 -8.925 1.00 94.75 74 THR A C 1
ATOM 571 O O . THR A 1 74 ? 5.425 -7.150 -8.941 1.00 94.75 74 THR A O 1
ATOM 574 N N . THR A 1 75 ? 3.949 -8.441 -7.838 1.00 96.56 75 THR A N 1
ATOM 575 C CA . THR A 1 75 ? 4.177 -7.886 -6.498 1.00 96.56 75 THR A CA 1
ATOM 576 C C . THR A 1 75 ? 4.364 -9.032 -5.512 1.00 96.56 75 THR A C 1
ATOM 578 O O . THR A 1 75 ? 3.527 -9.929 -5.429 1.00 96.56 75 THR A O 1
ATOM 581 N N . THR A 1 76 ? 5.440 -8.983 -4.733 1.00 96.25 76 THR A N 1
ATOM 582 C CA . THR A 1 76 ? 5.750 -9.937 -3.664 1.00 96.25 76 THR A CA 1
ATOM 583 C C . THR A 1 76 ? 6.117 -9.204 -2.373 1.00 96.25 76 THR A C 1
ATOM 585 O O . THR A 1 76 ? 6.223 -7.970 -2.323 1.00 96.25 76 THR A O 1
ATOM 588 N N . PHE A 1 77 ? 6.272 -9.961 -1.290 1.00 96.50 77 PHE A N 1
ATOM 589 C CA . PHE A 1 77 ? 6.800 -9.464 -0.030 1.00 96.50 77 PHE A CA 1
ATOM 590 C C . PHE A 1 77 ? 8.006 -10.282 0.415 1.00 96.50 77 PHE A C 1
ATOM 592 O O . PHE A 1 77 ? 7.896 -11.485 0.661 1.00 96.50 77 PHE A O 1
ATOM 599 N N . ASP A 1 78 ? 9.144 -9.608 0.547 1.00 95.88 78 ASP A N 1
ATOM 600 C CA . ASP A 1 78 ? 10.342 -10.170 1.153 1.00 95.88 78 ASP A CA 1
ATOM 601 C C . ASP A 1 78 ? 10.254 -10.010 2.675 1.00 95.88 78 ASP A C 1
ATOM 603 O O . ASP A 1 78 ? 10.423 -8.919 3.226 1.00 95.88 78 ASP A O 1
ATOM 607 N N . THR A 1 79 ? 9.990 -11.121 3.362 1.00 93.69 79 THR A N 1
ATOM 608 C CA . THR A 1 79 ? 9.897 -11.171 4.825 1.00 93.69 79 THR A CA 1
ATOM 609 C C . THR A 1 79 ? 11.245 -10.971 5.512 1.00 93.69 79 THR A C 1
ATOM 611 O O . THR A 1 79 ? 11.275 -10.532 6.657 1.00 93.69 79 THR A O 1
ATOM 614 N N . GLY A 1 80 ? 12.361 -11.284 4.844 1.00 92.75 80 GLY A N 1
ATOM 615 C CA . GLY A 1 80 ? 13.704 -11.128 5.405 1.00 92.75 80 GLY A CA 1
ATOM 616 C C . GLY A 1 80 ? 14.128 -9.665 5.502 1.00 92.75 80 GLY A C 1
ATOM 617 O O . GLY A 1 80 ? 14.817 -9.283 6.446 1.00 92.75 80 GLY A O 1
ATOM 618 N N . THR A 1 81 ? 13.680 -8.836 4.557 1.00 91.88 81 THR A N 1
ATOM 619 C CA . THR A 1 81 ? 13.959 -7.390 4.532 1.00 91.88 81 THR A CA 1
ATOM 620 C C . THR A 1 81 ? 12.749 -6.527 4.887 1.00 91.88 81 THR A C 1
ATOM 622 O O . THR A 1 81 ? 12.851 -5.302 4.844 1.00 91.88 81 THR A O 1
ATOM 625 N N . ASN A 1 82 ? 11.610 -7.135 5.242 1.00 93.56 82 ASN A N 1
ATOM 626 C CA . ASN A 1 82 ? 10.343 -6.445 5.504 1.00 93.56 82 ASN A CA 1
ATOM 627 C C . ASN A 1 82 ? 9.998 -5.446 4.380 1.00 93.56 82 ASN A C 1
ATOM 629 O O . ASN A 1 82 ? 9.700 -4.277 4.639 1.00 93.56 82 ASN A O 1
ATOM 633 N N . THR A 1 83 ? 10.126 -5.893 3.125 1.00 95.75 83 THR A N 1
ATOM 634 C CA . THR A 1 83 ? 10.043 -5.027 1.943 1.00 95.75 83 THR A CA 1
ATOM 635 C C . THR A 1 83 ? 9.046 -5.555 0.916 1.00 95.75 83 THR A C 1
ATOM 637 O O . THR A 1 83 ? 9.079 -6.714 0.502 1.00 95.75 83 THR A O 1
ATOM 640 N N . ARG A 1 84 ? 8.169 -4.667 0.447 1.00 97.19 84 ARG A N 1
ATOM 641 C CA . ARG A 1 84 ? 7.326 -4.882 -0.731 1.00 97.19 84 ARG A CA 1
ATOM 642 C C . ARG A 1 84 ? 8.157 -4.751 -1.996 1.00 97.19 84 ARG A C 1
ATOM 644 O O . ARG A 1 84 ? 8.766 -3.709 -2.215 1.00 97.19 84 ARG A O 1
ATOM 651 N N . VAL A 1 85 ? 8.149 -5.775 -2.842 1.00 96.75 85 VAL A N 1
ATOM 652 C CA . VAL A 1 85 ? 8.897 -5.780 -4.104 1.00 96.75 85 VAL A CA 1
ATOM 653 C C . VAL A 1 85 ? 7.908 -5.855 -5.253 1.00 96.75 85 VAL A C 1
ATOM 655 O O . VAL A 1 85 ? 7.091 -6.768 -5.305 1.00 96.75 85 VAL A O 1
ATOM 658 N N . THR A 1 86 ? 7.958 -4.888 -6.164 1.00 96.25 86 THR A N 1
ATOM 659 C CA . THR A 1 86 ? 7.155 -4.904 -7.392 1.00 96.25 86 THR A CA 1
ATOM 660 C C . THR A 1 86 ? 8.070 -4.814 -8.602 1.00 96.25 86 THR A C 1
ATOM 662 O O . THR A 1 86 ? 8.955 -3.960 -8.645 1.00 96.25 86 THR A O 1
ATOM 665 N N . LEU A 1 87 ? 7.857 -5.692 -9.577 1.00 95.12 87 LEU A N 1
ATOM 666 C CA . LEU A 1 87 ? 8.652 -5.783 -10.795 1.00 95.12 87 LEU A CA 1
ATOM 667 C C . LEU A 1 87 ? 7.752 -5.597 -12.008 1.00 95.12 87 LEU A C 1
ATOM 669 O O . LEU A 1 87 ? 6.705 -6.238 -12.106 1.00 95.12 87 LEU A O 1
ATOM 673 N N . MET A 1 88 ? 8.148 -4.727 -12.930 1.00 93.75 88 MET A N 1
ATOM 674 C CA . MET A 1 88 ? 7.374 -4.473 -14.141 1.00 93.75 88 MET A CA 1
ATOM 675 C C . MET A 1 88 ? 8.230 -3.929 -15.278 1.00 93.75 88 MET A C 1
ATOM 677 O O . MET A 1 88 ? 9.307 -3.374 -15.060 1.00 93.75 88 MET A O 1
ATOM 681 N N . GLN A 1 89 ? 7.717 -4.043 -16.498 1.00 92.25 89 GLN A N 1
ATOM 682 C CA . GLN A 1 89 ? 8.284 -3.341 -17.642 1.00 92.25 89 GLN A CA 1
ATOM 683 C C . GLN A 1 89 ? 7.975 -1.832 -17.570 1.00 92.25 89 GLN A C 1
ATOM 685 O O . GLN A 1 89 ? 6.956 -1.425 -17.001 1.00 92.25 89 GLN A O 1
ATOM 690 N N . PRO A 1 90 ? 8.838 -0.974 -18.140 1.00 88.94 90 PRO A N 1
ATOM 691 C CA . PRO A 1 90 ? 8.558 0.452 -18.263 1.00 88.94 90 PRO A CA 1
ATOM 692 C C . PRO A 1 90 ? 7.420 0.730 -19.261 1.00 88.94 90 PRO A C 1
ATOM 694 O O . PRO A 1 90 ? 7.123 -0.082 -20.131 1.00 88.94 90 PRO A O 1
ATOM 697 N N . GLY A 1 91 ? 6.816 1.920 -19.175 1.00 85.31 91 GLY A N 1
ATOM 698 C CA . GLY A 1 91 ? 5.845 2.405 -20.168 1.00 85.31 91 GLY A CA 1
ATOM 699 C C . GLY A 1 91 ? 4.381 2.024 -19.920 1.00 85.31 91 GLY A C 1
ATOM 700 O O . GLY A 1 91 ? 3.540 2.295 -20.774 1.00 85.31 91 GLY A O 1
ATOM 701 N N . LEU A 1 92 ? 4.057 1.444 -18.761 1.00 87.62 92 LEU A N 1
ATOM 702 C CA . LEU A 1 92 ? 2.671 1.174 -18.365 1.00 87.62 92 LEU A CA 1
ATOM 703 C C . LEU A 1 92 ? 1.882 2.479 -18.168 1.00 87.62 92 LEU A C 1
ATOM 705 O O . LEU A 1 92 ? 2.376 3.452 -17.597 1.00 87.62 92 LEU A O 1
ATOM 709 N N . SER A 1 93 ? 0.638 2.491 -18.644 1.00 82.88 93 SER A N 1
ATOM 710 C CA . SER A 1 93 ? -0.192 3.702 -18.740 1.00 82.88 93 SER A CA 1
ATOM 711 C C . SER A 1 93 ? -0.931 4.049 -17.433 1.00 82.88 93 SER A C 1
ATOM 713 O O . SER A 1 93 ? -1.248 5.218 -17.162 1.00 82.88 93 SER A O 1
ATOM 715 N N . GLY A 1 94 ? -1.196 3.030 -16.611 1.00 86.31 94 GLY A N 1
ATOM 716 C CA . GLY A 1 94 ? -1.920 3.107 -15.340 1.00 86.31 94 GLY A CA 1
ATOM 717 C C . GLY A 1 94 ? -1.105 3.678 -14.180 1.00 86.31 94 GLY A C 1
ATOM 718 O O . GLY A 1 94 ? 0.020 4.139 -14.370 1.00 86.31 94 GLY A O 1
ATOM 719 N N . ASP A 1 95 ? -1.665 3.676 -12.968 1.00 94.50 95 ASP A N 1
ATOM 720 C CA . ASP A 1 95 ? -0.834 3.779 -11.769 1.00 94.50 95 ASP A CA 1
ATOM 721 C C . ASP A 1 95 ? -0.081 2.462 -11.521 1.00 94.50 95 ASP A C 1
ATOM 723 O O . ASP A 1 95 ? -0.462 1.382 -11.987 1.00 94.50 95 ASP A O 1
ATOM 727 N N . GLN A 1 96 ? 1.009 2.564 -10.771 1.00 94.75 96 GLN A N 1
ATOM 728 C CA . GLN A 1 96 ? 1.820 1.463 -10.277 1.00 94.75 96 GLN A CA 1
ATOM 729 C C . GLN A 1 96 ? 1.666 1.358 -8.765 1.00 94.75 96 GLN A C 1
ATOM 731 O O . GLN A 1 96 ? 1.812 2.350 -8.043 1.00 94.75 96 GLN A O 1
ATOM 736 N N . TYR A 1 97 ? 1.405 0.149 -8.280 1.00 96.81 97 TYR A N 1
ATOM 737 C CA . TYR A 1 97 ? 1.408 -0.146 -6.858 1.00 96.81 97 TYR A CA 1
ATOM 738 C C . TYR A 1 97 ? 2.822 -0.009 -6.304 1.00 96.81 97 TYR A C 1
ATOM 740 O O . TYR A 1 97 ? 3.802 -0.392 -6.942 1.00 96.81 97 TYR A O 1
ATOM 748 N N . ARG A 1 98 ? 2.922 0.552 -5.098 1.00 94.06 98 ARG A N 1
ATOM 749 C CA . ARG A 1 98 ? 4.201 0.752 -4.418 1.00 94.06 98 ARG A CA 1
ATOM 750 C C . ARG A 1 98 ? 4.261 0.038 -3.090 1.00 94.06 98 ARG A C 1
ATOM 752 O O . ARG A 1 98 ? 5.150 -0.769 -2.868 1.00 94.06 98 ARG A O 1
ATOM 759 N N . SER A 1 99 ? 3.361 0.401 -2.190 1.00 97.12 99 SER A N 1
ATOM 760 C CA . SER A 1 99 ? 3.416 0.012 -0.786 1.00 97.12 99 SER A CA 1
ATOM 761 C C . SER A 1 99 ? 2.006 -0.148 -0.251 1.00 97.12 99 SER A C 1
ATOM 763 O O . SER A 1 99 ? 1.073 0.456 -0.784 1.00 97.12 99 SER A O 1
ATOM 765 N N . GLY A 1 100 ? 1.860 -0.912 0.819 1.00 96.56 100 GLY A N 1
ATOM 766 C CA . GLY A 1 100 ? 0.576 -1.129 1.451 1.00 96.56 100 GLY A CA 1
ATOM 767 C C . GLY A 1 100 ? 0.722 -1.609 2.880 1.00 96.56 100 GLY A C 1
ATOM 768 O O . GLY A 1 100 ? 1.762 -2.153 3.257 1.00 96.56 100 GLY A O 1
ATOM 769 N N . PHE A 1 101 ? -0.321 -1.355 3.658 1.00 97.88 101 PHE A N 1
ATOM 770 C CA . PHE A 1 101 ? -0.386 -1.648 5.080 1.00 97.88 101 PHE A CA 1
ATOM 771 C C . PHE A 1 101 ? -1.800 -2.069 5.457 1.00 97.88 101 PHE A C 1
ATOM 773 O O . PHE A 1 101 ? -2.777 -1.419 5.083 1.00 97.88 101 PHE A O 1
ATOM 780 N N . GLU A 1 102 ? -1.903 -3.150 6.209 1.00 97.38 102 GLU A N 1
ATOM 781 C CA . GLU A 1 102 ? -3.124 -3.668 6.789 1.00 97.38 102 GLU A CA 1
ATOM 782 C C . GLU A 1 102 ? -3.221 -3.242 8.257 1.00 97.38 102 GLU A C 1
ATOM 784 O O . GLU A 1 102 ? -2.361 -3.530 9.085 1.00 97.38 102 GLU A O 1
ATOM 789 N N . LEU A 1 103 ? -4.304 -2.550 8.595 1.00 97.19 103 LEU A N 1
ATOM 790 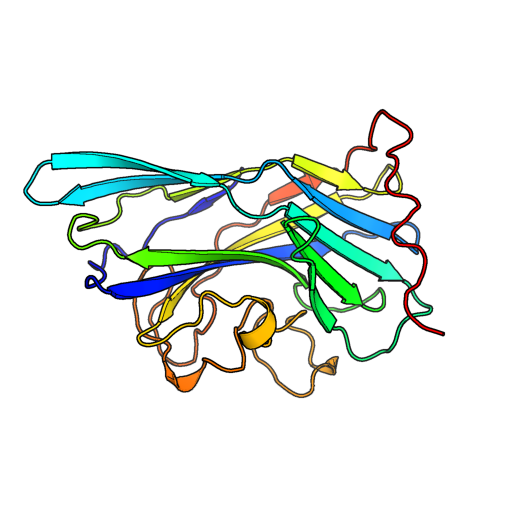C CA . LEU A 1 103 ? -4.651 -2.228 9.971 1.00 97.19 103 LEU A CA 1
ATOM 791 C C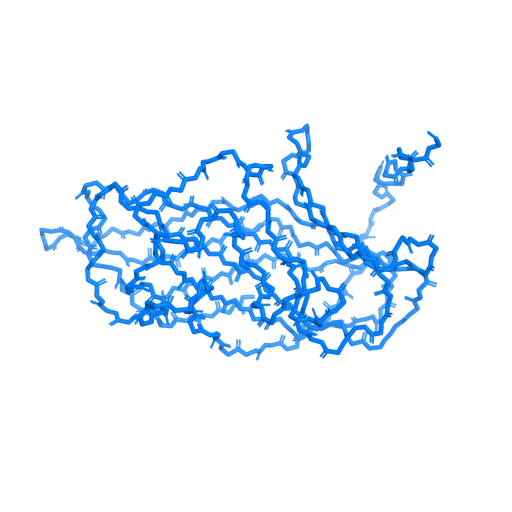 . LEU A 1 103 ? -5.871 -3.044 10.376 1.00 97.19 103 LEU A C 1
ATOM 793 O O . LEU A 1 103 ? -6.988 -2.740 9.953 1.00 97.19 103 LEU A O 1
ATOM 797 N N . VAL A 1 104 ? -5.672 -4.048 11.230 1.00 97.12 104 VAL A N 1
ATOM 798 C CA . VAL A 1 104 ? -6.787 -4.700 11.926 1.00 97.12 104 VAL A CA 1
ATOM 799 C C . VAL A 1 104 ? -7.353 -3.706 12.933 1.00 97.12 104 VAL A C 1
ATOM 801 O O . VAL A 1 104 ? -6.642 -3.259 13.831 1.00 97.12 104 VAL A O 1
ATOM 804 N N . VAL A 1 105 ? -8.622 -3.340 12.774 1.00 96.00 105 VAL A N 1
ATOM 805 C CA . VAL A 1 105 ? -9.278 -2.312 13.583 1.00 96.00 105 VAL A CA 1
ATOM 806 C C . VAL A 1 105 ? -9.420 -2.809 15.022 1.00 96.00 105 VAL A C 1
ATOM 808 O O . VAL A 1 105 ? -10.184 -3.755 15.259 1.00 96.00 105 VAL A O 1
ATOM 811 N N . PRO A 1 106 ? -8.720 -2.198 15.999 1.00 94.50 106 PRO A N 1
ATOM 812 C CA . PRO A 1 106 ? -8.880 -2.581 17.389 1.00 94.50 106 PRO A CA 1
ATOM 813 C C . PRO A 1 106 ? -10.256 -2.141 17.915 1.00 94.50 106 PRO A C 1
ATOM 815 O O . PRO A 1 106 ? -10.825 -1.166 17.414 1.00 94.50 106 PRO A O 1
ATOM 818 N N . PRO A 1 107 ? -10.775 -2.788 18.976 1.00 93.31 107 PRO A N 1
ATOM 819 C CA . PRO A 1 107 ? -12.037 -2.399 19.615 1.00 93.31 107 PRO A CA 1
ATOM 820 C C . PRO A 1 107 ? -12.108 -0.929 20.039 1.00 93.31 107 PRO A C 1
ATOM 822 O O . PRO A 1 107 ? -13.191 -0.361 20.100 1.00 93.31 107 PRO A O 1
ATOM 825 N N . THR A 1 108 ? -10.955 -0.314 20.299 1.00 91.50 108 THR A N 1
ATOM 826 C CA . THR A 1 108 ? -10.816 1.049 20.816 1.00 91.50 108 THR A CA 1
ATOM 827 C C . THR A 1 108 ? -10.488 2.094 19.749 1.00 91.50 108 THR A C 1
ATOM 829 O O . THR A 1 108 ? -10.233 3.237 20.109 1.00 91.50 108 THR A O 1
ATOM 832 N N . LEU A 1 109 ? -10.474 1.749 18.451 1.00 92.44 109 LEU A N 1
ATOM 833 C CA . LEU A 1 109 ? -10.162 2.737 17.407 1.00 92.44 109 LEU A CA 1
ATOM 834 C C . LEU A 1 109 ? -11.247 3.819 17.314 1.00 92.44 109 LEU A C 1
ATOM 836 O O . LEU A 1 109 ? -10.947 5.001 17.192 1.00 92.44 109 LEU A O 1
ATOM 840 N N . GLY A 1 110 ? -12.519 3.412 17.355 1.00 90.00 110 GLY A N 1
ATOM 841 C CA . GLY A 1 110 ? -13.652 4.316 17.171 1.00 90.00 110 GLY A CA 1
ATOM 842 C C . GLY A 1 110 ? -13.681 4.977 15.786 1.00 90.00 110 GLY A C 1
ATOM 843 O O . GLY A 1 110 ? -13.508 4.315 14.762 1.00 90.00 110 GLY A O 1
ATOM 844 N N . GLN A 1 111 ? -13.963 6.281 15.738 1.00 91.44 111 GLN A N 1
ATOM 845 C CA . GLN A 1 111 ? -14.075 7.044 14.492 1.00 91.44 111 GLN A CA 1
ATOM 846 C C . GLN A 1 111 ? -12.748 7.727 14.139 1.00 91.44 111 GLN A C 1
ATOM 848 O O . GLN A 1 111 ? -12.302 8.615 14.868 1.00 91.44 111 GLN A O 1
ATOM 853 N N . ILE A 1 112 ? -12.175 7.384 12.981 1.00 93.44 112 ILE A N 1
ATOM 854 C CA . ILE A 1 112 ? -11.000 8.067 12.417 1.00 93.44 112 ILE A CA 1
ATOM 855 C C . ILE A 1 112 ? -11.351 9.527 12.102 1.00 93.44 112 ILE A C 1
ATOM 857 O O . ILE A 1 112 ? -12.387 9.820 11.497 1.00 93.44 112 ILE A O 1
ATOM 861 N N . LYS A 1 113 ? -10.486 10.450 12.520 1.00 93.06 113 LYS A N 1
ATOM 862 C CA . LYS A 1 113 ? -10.577 11.881 12.236 1.00 93.06 113 LYS A CA 1
ATOM 863 C C . LYS A 1 113 ? -9.692 12.253 11.056 1.00 93.06 113 LYS A C 1
ATOM 865 O O . LYS A 1 113 ? -8.707 11.593 10.739 1.00 93.06 113 LYS A O 1
ATOM 870 N N . ASN A 1 114 ? -10.085 13.334 10.397 1.00 91.50 114 ASN A N 1
ATOM 871 C CA . ASN A 1 114 ? -9.357 13.881 9.266 1.00 91.50 114 ASN A CA 1
ATOM 872 C C . ASN A 1 114 ? -8.388 14.974 9.741 1.00 91.50 114 ASN A C 1
ATOM 874 O O . ASN A 1 114 ? -8.772 15.762 10.608 1.00 91.50 114 ASN A O 1
ATOM 878 N N . PRO A 1 115 ? -7.193 15.080 9.133 1.00 94.50 115 PRO A N 1
ATOM 879 C CA . PRO A 1 115 ? -6.690 14.236 8.046 1.00 94.50 115 PRO A CA 1
ATOM 880 C C . PRO A 1 115 ? -6.072 12.915 8.529 1.00 94.50 115 PRO A C 1
ATOM 882 O O . PRO A 1 115 ? -5.475 12.848 9.598 1.00 94.50 115 PRO A O 1
ATOM 885 N N . VAL A 1 116 ? -6.116 11.902 7.665 1.00 96.25 116 VAL A N 1
ATOM 886 C CA . VAL A 1 116 ? -5.184 10.770 7.716 1.00 96.25 116 VAL A CA 1
ATOM 887 C C . VAL A 1 116 ? -3.981 11.111 6.852 1.00 96.25 116 VAL A C 1
ATOM 889 O O . VAL A 1 116 ? -4.140 11.594 5.730 1.00 96.25 116 VAL A O 1
ATOM 892 N N . THR A 1 117 ? -2.776 10.861 7.346 1.00 97.00 117 THR A N 1
ATOM 893 C CA . THR A 1 117 ? -1.544 11.273 6.681 1.00 97.00 117 THR A CA 1
ATOM 894 C C . THR A 1 117 ? -0.632 10.086 6.444 1.00 97.00 117 THR A C 1
ATOM 896 O O . THR A 1 117 ? -0.288 9.369 7.372 1.00 97.00 117 THR A O 1
ATOM 899 N N . TRP A 1 118 ? -0.174 9.911 5.203 1.00 98.00 118 TRP A N 1
ATOM 900 C CA . TRP A 1 118 ? 0.926 8.999 4.885 1.00 98.00 118 TRP A CA 1
ATOM 901 C C . TRP A 1 118 ? 2.165 9.830 4.552 1.00 98.00 118 TRP A C 1
ATOM 903 O O . TRP A 1 118 ? 2.099 10.824 3.818 1.00 98.00 118 TRP A O 1
ATOM 913 N N . LYS A 1 119 ? 3.325 9.450 5.085 1.00 96.81 119 LYS A N 1
ATOM 914 C CA . LYS A 1 119 ? 4.639 10.018 4.753 1.00 96.81 119 LYS A CA 1
ATOM 915 C C . LYS A 1 119 ? 5.719 8.938 4.655 1.00 96.81 119 LYS A C 1
ATOM 917 O O . LYS A 1 119 ? 5.518 7.805 5.064 1.00 96.81 119 LYS A O 1
ATOM 922 N N . GLY A 1 120 ? 6.853 9.318 4.080 1.00 95.00 120 GLY A N 1
ATOM 923 C CA . GLY A 1 120 ? 8.040 8.486 3.906 1.00 95.00 120 GLY A CA 1
ATOM 924 C C . GLY A 1 120 ? 9.024 9.168 2.956 1.00 95.00 120 GLY A C 1
ATOM 925 O O . GLY A 1 120 ? 8.749 10.265 2.452 1.00 95.00 120 GLY A O 1
ATOM 926 N N . GLN A 1 121 ? 10.150 8.513 2.703 1.00 92.88 121 GLN A N 1
ATOM 927 C CA . GLN A 1 121 ? 11.236 9.002 1.859 1.00 92.88 121 GLN A CA 1
ATOM 928 C C . GLN A 1 121 ? 11.246 8.297 0.504 1.00 92.88 121 GLN A C 1
ATOM 930 O O . GLN A 1 121 ? 11.212 7.071 0.446 1.00 92.88 121 GLN A O 1
ATOM 935 N N . PHE A 1 122 ? 11.334 9.075 -0.572 1.00 91.25 122 PHE A N 1
ATOM 936 C CA . PHE A 1 122 ? 11.423 8.580 -1.943 1.00 91.25 122 PHE A CA 1
ATOM 937 C C . PHE A 1 122 ? 12.864 8.591 -2.422 1.00 91.25 122 PHE A C 1
ATOM 939 O O . PHE A 1 122 ? 13.509 9.635 -2.370 1.00 91.25 122 PHE A O 1
ATOM 946 N N . LEU A 1 123 ? 13.348 7.452 -2.910 1.00 90.56 123 LEU A N 1
ATOM 947 C CA . LEU A 1 123 ? 14.695 7.314 -3.457 1.00 90.56 123 LEU A CA 1
ATOM 948 C C . LEU A 1 123 ? 14.634 6.694 -4.853 1.00 90.56 123 LEU A C 1
ATOM 950 O O . LEU A 1 123 ? 13.760 5.870 -5.115 1.00 90.56 123 LEU A O 1
ATOM 954 N N . GLY A 1 124 ? 15.575 7.048 -5.722 1.00 88.88 124 GLY A N 1
ATOM 955 C CA . GLY A 1 124 ? 15.775 6.401 -7.022 1.00 88.88 124 GLY A CA 1
ATOM 956 C C . GLY A 1 124 ? 17.162 5.771 -7.112 1.00 88.88 124 GLY A C 1
ATOM 957 O O . GLY A 1 124 ? 18.113 6.330 -6.567 1.00 88.88 124 GLY A O 1
ATOM 958 N N . SER A 1 125 ? 17.297 4.629 -7.794 1.00 86.88 125 SER A N 1
ATOM 959 C CA . SER A 1 125 ? 18.620 4.080 -8.149 1.00 86.88 125 SER A CA 1
ATOM 960 C C . SER A 1 125 ? 19.434 5.048 -9.010 1.00 86.88 125 SER A C 1
ATOM 962 O O . SER A 1 125 ? 20.654 5.076 -8.884 1.00 86.88 125 SER A O 1
ATOM 964 N N . ASP A 1 126 ? 18.749 5.880 -9.800 1.00 76.88 126 ASP A N 1
ATOM 965 C CA . ASP A 1 126 ? 19.332 6.892 -10.675 1.00 76.88 126 ASP A CA 1
ATOM 966 C C . ASP A 1 126 ? 18.733 8.280 -10.382 1.00 76.88 126 ASP A C 1
ATOM 968 O O . ASP A 1 126 ? 17.523 8.398 -10.143 1.00 76.88 126 ASP A O 1
ATOM 972 N N . PRO A 1 127 ? 19.554 9.347 -10.373 1.00 65.00 127 PRO A N 1
ATOM 973 C CA . PRO A 1 127 ? 19.085 10.703 -10.109 1.00 65.00 127 PRO A CA 1
ATOM 974 C C . PRO A 1 127 ? 18.274 11.263 -11.285 1.00 65.00 127 PRO A C 1
ATOM 976 O O . PRO A 1 127 ? 18.532 10.951 -12.445 1.00 65.00 127 PRO A O 1
ATOM 979 N N . GLY A 1 128 ? 17.336 12.166 -10.987 1.00 65.38 128 GLY A N 1
ATOM 980 C CA . GLY A 1 128 ? 16.655 12.991 -11.998 1.00 65.38 128 GLY A CA 1
ATOM 981 C C . GLY A 1 128 ? 15.251 12.533 -12.395 1.00 65.38 128 GLY A C 1
ATOM 982 O O . GLY A 1 128 ? 14.585 13.231 -13.154 1.00 65.38 128 GLY A O 1
ATOM 983 N N . GLY A 1 129 ? 14.773 11.409 -11.857 1.00 81.06 129 GLY A N 1
ATOM 984 C CA . GLY A 1 129 ? 13.373 11.003 -11.971 1.00 81.06 129 GLY A CA 1
ATOM 985 C C . GLY A 1 129 ? 12.466 11.697 -10.950 1.00 81.06 129 GLY A C 1
ATOM 986 O O . GLY A 1 129 ? 12.909 12.213 -9.922 1.00 81.06 129 GLY A O 1
ATOM 987 N N . ALA A 1 130 ? 11.164 11.660 -11.205 1.00 88.81 130 ALA A N 1
ATOM 988 C CA . ALA A 1 130 ? 10.137 12.064 -10.255 1.00 88.81 130 ALA A CA 1
ATOM 989 C C . ALA A 1 130 ? 8.941 11.116 -10.361 1.00 88.81 130 ALA A C 1
ATOM 991 O O . ALA A 1 130 ? 8.784 10.389 -11.343 1.00 88.81 130 ALA A O 1
ATOM 992 N N . VAL A 1 131 ? 8.101 11.091 -9.333 1.00 91.62 131 VAL A N 1
ATOM 993 C CA . VAL A 1 131 ? 6.893 10.267 -9.306 1.00 91.62 131 VAL A CA 1
ATOM 994 C C . VAL A 1 131 ? 5.684 11.107 -8.944 1.00 91.62 131 VAL A C 1
ATOM 996 O O . VAL A 1 131 ? 5.746 11.945 -8.049 1.00 91.62 131 VAL A O 1
ATOM 999 N N . ASN A 1 132 ? 4.557 10.847 -9.597 1.00 94.50 132 ASN A N 1
ATOM 1000 C CA . ASN A 1 132 ? 3.268 11.390 -9.184 1.00 94.50 132 ASN A CA 1
ATOM 1001 C C . ASN A 1 132 ? 2.627 10.413 -8.207 1.00 94.50 132 ASN A C 1
ATOM 1003 O O . ASN A 1 132 ? 2.021 9.431 -8.623 1.00 94.50 132 ASN A O 1
ATOM 1007 N N . TRP A 1 133 ? 2.812 10.651 -6.915 1.00 96.12 133 TRP A N 1
ATOM 1008 C CA . TRP A 1 133 ? 2.350 9.766 -5.852 1.00 96.12 133 TRP A CA 1
ATOM 1009 C C . TRP A 1 133 ? 0.939 10.123 -5.386 1.00 96.12 133 TRP A C 1
ATOM 1011 O O . TRP A 1 133 ? 0.620 11.298 -5.245 1.00 96.12 133 TRP A O 1
ATOM 1021 N N . SER A 1 134 ? 0.136 9.102 -5.094 1.00 96.88 134 SER A N 1
ATOM 1022 C CA . SER A 1 134 ? -1.113 9.183 -4.338 1.00 96.88 134 SER A CA 1
ATOM 1023 C C . SER A 1 134 ? -1.291 7.916 -3.482 1.00 96.88 134 SER A C 1
ATOM 1025 O O . SER A 1 134 ? -0.490 6.981 -3.536 1.00 96.88 134 SER A O 1
ATOM 1027 N N . TRP A 1 135 ? -2.321 7.877 -2.651 1.00 97.06 135 TRP A N 1
ATOM 1028 C CA . TRP A 1 135 ? -2.703 6.690 -1.896 1.00 97.06 135 TRP A CA 1
ATOM 1029 C C . TRP A 1 135 ? -4.222 6.641 -1.720 1.00 97.06 135 TRP A C 1
ATOM 1031 O O . TRP A 1 135 ? -4.928 7.583 -2.081 1.00 97.06 135 TRP A O 1
ATOM 1041 N N . HIS A 1 136 ? -4.725 5.524 -1.215 1.00 95.06 136 HIS A N 1
ATOM 1042 C CA . HIS A 1 136 ? -6.135 5.284 -0.911 1.00 95.06 136 HIS A CA 1
ATOM 1043 C C . HIS A 1 136 ? -6.262 4.185 0.148 1.00 95.06 136 HIS A C 1
ATOM 1045 O O . HIS A 1 136 ? -5.281 3.497 0.447 1.00 95.06 136 HIS A O 1
ATOM 1051 N N . ALA A 1 137 ? -7.449 4.033 0.736 1.00 96.50 137 ALA A N 1
ATOM 1052 C CA . ALA A 1 137 ? -7.717 2.963 1.682 1.00 96.50 137 ALA A CA 1
ATOM 1053 C C . ALA A 1 137 ? -9.136 2.392 1.563 1.00 96.50 137 ALA A C 1
ATOM 1055 O O . ALA A 1 137 ? -10.116 3.137 1.481 1.00 96.50 137 ALA A O 1
ATOM 1056 N N . ALA A 1 138 ? -9.238 1.066 1.638 1.00 95.81 138 ALA A N 1
ATOM 1057 C CA . ALA A 1 138 ? -10.492 0.315 1.629 1.00 95.81 138 ALA A CA 1
ATOM 1058 C C . ALA A 1 138 ? -10.628 -0.554 2.881 1.00 95.81 138 ALA A C 1
ATOM 1060 O O . ALA A 1 138 ? -9.639 -0.884 3.534 1.00 95.81 138 ALA A O 1
ATOM 1061 N N . VAL A 1 139 ? -11.863 -0.932 3.213 1.00 96.00 139 VAL A N 1
ATOM 1062 C CA . VAL A 1 139 ? -12.165 -1.772 4.374 1.00 96.00 139 VAL A CA 1
ATOM 1063 C C . VAL A 1 139 ? -12.578 -3.161 3.916 1.00 96.00 139 VAL A C 1
ATOM 1065 O O . VAL A 1 139 ? -13.341 -3.305 2.965 1.00 96.00 139 VAL A O 1
ATOM 1068 N N . TYR A 1 140 ? -12.101 -4.176 4.629 1.00 96.50 140 TYR A N 1
ATOM 1069 C CA . TYR A 1 140 ? -12.332 -5.580 4.337 1.00 96.50 140 TYR A CA 1
ATOM 1070 C C . TYR A 1 140 ? -12.939 -6.318 5.528 1.00 96.50 140 TYR A C 1
ATOM 1072 O O . TYR A 1 140 ? -12.561 -6.107 6.684 1.00 96.50 140 TYR A O 1
ATOM 1080 N N . THR A 1 141 ? -13.889 -7.209 5.240 1.00 96.25 141 THR A N 1
ATOM 1081 C CA . THR A 1 141 ? -14.532 -8.077 6.236 1.00 96.25 141 THR A CA 1
ATOM 1082 C C . THR A 1 141 ? -13.702 -9.292 6.619 1.00 96.25 141 THR A C 1
ATOM 1084 O O . THR A 1 141 ? -13.866 -9.800 7.724 1.00 96.25 141 THR A O 1
ATOM 1087 N N . SER A 1 142 ? -12.843 -9.741 5.708 1.00 95.19 142 SER A N 1
ATOM 1088 C CA . SER A 1 142 ? -11.823 -10.765 5.896 1.00 95.19 142 SER A CA 1
ATOM 1089 C C . SER A 1 142 ? -10.587 -10.323 5.125 1.00 95.19 142 SER A C 1
ATOM 1091 O O . SER A 1 142 ? -10.704 -9.808 4.012 1.00 95.19 142 SER A O 1
ATOM 1093 N N . PHE A 1 143 ? -9.421 -10.464 5.742 1.00 97.12 143 PHE A N 1
ATOM 1094 C CA . PHE A 1 143 ? -8.147 -10.039 5.182 1.00 97.12 143 PHE A CA 1
ATOM 1095 C C . PHE A 1 143 ? -7.023 -10.821 5.851 1.00 97.12 143 PHE A C 1
ATOM 1097 O O . PHE A 1 143 ? -7.110 -11.097 7.048 1.00 97.12 143 PHE A O 1
ATOM 1104 N N . SER A 1 144 ? -5.973 -11.160 5.108 1.00 96.38 144 SER A N 1
ATOM 1105 C CA . SER A 1 144 ? -4.788 -11.794 5.688 1.00 96.38 144 SER A CA 1
ATOM 1106 C C . SER A 1 144 ? -3.735 -10.759 6.065 1.00 96.38 144 SER A C 1
ATOM 1108 O O . SER A 1 144 ? -3.544 -9.769 5.364 1.00 96.38 144 SER A O 1
ATOM 1110 N N . THR A 1 145 ? -3.026 -11.015 7.158 1.00 93.69 145 THR A N 1
ATOM 1111 C CA . THR A 1 145 ? -1.778 -10.319 7.503 1.00 93.69 145 THR A CA 1
ATOM 1112 C C . THR A 1 145 ? -0.564 -10.961 6.820 1.00 93.69 145 THR A C 1
ATOM 1114 O O . THR A 1 145 ? 0.521 -10.387 6.802 1.00 93.69 145 THR A O 1
ATOM 1117 N N . ASP A 1 146 ? -0.728 -12.136 6.196 1.00 95.69 146 ASP A N 1
ATOM 1118 C CA . ASP A 1 146 ? 0.250 -12.659 5.246 1.00 95.69 146 ASP A CA 1
ATOM 1119 C C . ASP A 1 146 ? 0.138 -11.905 3.922 1.00 95.69 146 ASP A C 1
ATOM 1121 O O . ASP A 1 146 ? -0.721 -12.125 3.065 1.00 95.69 146 ASP A O 1
ATOM 1125 N N . TYR A 1 147 ? 1.092 -11.014 3.763 1.00 96.25 147 TYR A N 1
ATOM 1126 C CA . TYR A 1 147 ? 1.310 -10.174 2.616 1.00 96.25 147 TYR A CA 1
ATOM 1127 C C . TYR A 1 147 ? 1.551 -10.880 1.286 1.00 96.25 147 TYR A C 1
ATOM 1129 O O . TYR A 1 147 ? 1.286 -10.255 0.251 1.00 96.25 147 TYR A O 1
ATOM 1137 N N . ASN A 1 148 ? 2.019 -12.128 1.289 1.00 96.38 148 ASN A N 1
ATOM 1138 C CA . ASN A 1 148 ? 2.155 -12.931 0.075 1.00 96.38 148 ASN A CA 1
ATOM 1139 C C . ASN A 1 148 ? 0.835 -13.618 -0.314 1.00 96.38 148 ASN A C 1
ATOM 1141 O O . ASN A 1 148 ? 0.646 -13.949 -1.482 1.00 96.38 148 ASN A O 1
ATOM 1145 N N . ALA A 1 149 ? -0.121 -13.745 0.613 1.00 96.81 149 ALA A N 1
ATOM 1146 C CA . ALA A 1 149 ? -1.449 -14.293 0.333 1.00 96.81 149 ALA A CA 1
ATOM 1147 C C . ALA A 1 149 ? -2.401 -13.286 -0.341 1.00 96.81 149 ALA A C 1
ATOM 1149 O O . ALA A 1 149 ? -3.450 -13.679 -0.846 1.00 96.81 149 ALA A O 1
ATOM 1150 N N . LEU A 1 150 ? -2.065 -11.990 -0.367 1.00 96.94 150 LEU A N 1
ATOM 1151 C CA . LEU A 1 150 ? -2.966 -10.934 -0.849 1.00 96.94 150 LEU A CA 1
ATOM 1152 C C . LEU A 1 150 ? -3.160 -10.912 -2.370 1.00 96.94 150 LEU A C 1
ATOM 1154 O O . LEU A 1 150 ? -4.221 -10.493 -2.830 1.00 96.94 150 LEU A O 1
ATOM 1158 N N . GLY A 1 151 ? -2.145 -11.320 -3.141 1.00 95.69 151 GLY A N 1
ATOM 1159 C CA . GLY A 1 151 ? -2.170 -11.211 -4.604 1.00 95.69 151 GLY A CA 1
ATOM 1160 C C . GLY A 1 151 ? -2.347 -9.764 -5.076 1.00 95.69 151 GLY A C 1
ATOM 1161 O O . GLY A 1 151 ? -3.246 -9.478 -5.856 1.00 95.69 151 GLY A O 1
ATOM 1162 N N . VAL A 1 152 ? -1.558 -8.826 -4.540 1.00 97.00 152 VAL A N 1
ATOM 1163 C CA . VAL A 1 152 ? -1.769 -7.393 -4.795 1.00 97.00 152 VAL A CA 1
ATOM 1164 C C . VAL A 1 152 ? -1.532 -7.049 -6.267 1.00 97.00 152 VAL A C 1
ATOM 1166 O O . VAL A 1 152 ? -0.465 -7.332 -6.807 1.00 97.00 152 VAL A O 1
ATOM 1169 N N . ALA A 1 153 ? -2.503 -6.385 -6.893 1.00 96.19 153 ALA A N 1
ATOM 1170 C CA . ALA A 1 153 ? -2.416 -5.909 -8.264 1.00 96.19 153 ALA A CA 1
ATOM 1171 C C . ALA A 1 153 ? -1.275 -4.880 -8.415 1.00 96.19 153 ALA A C 1
ATOM 1173 O O . ALA A 1 153 ? -1.339 -3.804 -7.816 1.00 96.19 153 ALA A O 1
ATOM 1174 N N . PRO A 1 154 ? -0.247 -5.148 -9.234 1.00 95.94 154 PRO A N 1
ATOM 1175 C CA . PRO A 1 154 ? 0.929 -4.281 -9.348 1.00 95.94 154 PRO A CA 1
ATOM 1176 C C . PRO A 1 154 ? 0.668 -2.990 -10.141 1.00 95.94 154 PRO A C 1
ATOM 1178 O O . PRO A 1 154 ? 1.440 -2.039 -10.043 1.00 95.94 154 PRO A O 1
ATOM 1181 N N . THR A 1 155 ? -0.391 -2.935 -10.952 1.00 95.31 155 THR A N 1
ATOM 1182 C CA . THR A 1 155 ? -0.706 -1.785 -11.812 1.00 95.31 155 THR A CA 1
ATOM 1183 C C . THR A 1 155 ? -2.200 -1.703 -12.134 1.00 95.31 155 THR A C 1
ATOM 1185 O O . THR A 1 155 ? -2.871 -2.730 -12.126 1.00 95.31 155 THR A O 1
ATOM 1188 N N . ASP A 1 156 ? -2.715 -0.515 -12.471 1.00 93.00 156 ASP A N 1
ATOM 1189 C CA . ASP A 1 156 ? -4.054 -0.361 -13.071 1.00 93.00 156 ASP A CA 1
ATOM 1190 C C . ASP A 1 156 ? -4.101 -0.847 -14.527 1.00 93.00 156 ASP A C 1
ATOM 1192 O O . ASP A 1 156 ? -5.182 -1.013 -15.086 1.00 93.00 156 ASP A O 1
ATOM 1196 N N . ASP A 1 157 ? -2.946 -1.051 -15.165 1.00 90.00 157 ASP A N 1
ATOM 1197 C CA . ASP A 1 157 ? -2.880 -1.425 -16.575 1.00 90.00 157 ASP A CA 1
ATOM 1198 C C . ASP A 1 157 ? -3.517 -2.808 -16.824 1.00 90.00 157 ASP A C 1
ATOM 1200 O O . ASP A 1 157 ? -3.508 -3.700 -15.967 1.00 90.00 157 ASP A O 1
ATOM 1204 N N . THR A 1 158 ? -4.080 -2.984 -18.017 1.00 87.12 158 THR A N 1
ATOM 1205 C CA . THR A 1 158 ? -4.783 -4.200 -18.451 1.00 87.12 158 THR A CA 1
ATOM 1206 C C . THR A 1 158 ? -3.859 -5.385 -18.720 1.00 87.12 158 THR A C 1
ATOM 1208 O O . THR A 1 158 ? -4.343 -6.507 -18.849 1.00 87.12 158 THR A O 1
ATOM 1211 N N . VAL A 1 159 ? -2.537 -5.176 -18.735 1.00 87.69 159 VAL A N 1
ATOM 1212 C CA . VAL A 1 159 ? -1.525 -6.235 -18.917 1.00 87.69 159 VAL A CA 1
ATOM 1213 C C . VAL A 1 159 ? -1.667 -7.408 -17.931 1.00 87.69 159 VAL A C 1
ATOM 1215 O O . VAL A 1 159 ? -1.260 -8.526 -18.232 1.00 87.69 159 VAL A O 1
ATOM 1218 N N . LYS A 1 160 ? -2.293 -7.181 -16.767 1.00 85.81 160 LYS A N 1
ATOM 1219 C CA . LYS A 1 160 ? -2.574 -8.210 -15.751 1.00 85.81 160 LYS A CA 1
ATOM 1220 C C . LYS A 1 160 ? -3.860 -9.020 -15.991 1.00 85.81 160 LYS A C 1
ATOM 1222 O O . LYS A 1 160 ? -4.191 -9.883 -15.187 1.00 85.81 160 LYS A O 1
ATOM 1227 N N . GLY A 1 161 ? -4.604 -8.737 -17.061 1.00 84.88 161 GLY A N 1
ATOM 1228 C CA . GLY A 1 161 ? -5.813 -9.477 -17.444 1.00 84.88 161 GLY A CA 1
ATOM 1229 C C . GLY A 1 161 ? -7.108 -9.047 -16.743 1.00 84.88 161 GLY A C 1
ATOM 1230 O O . GLY A 1 161 ? -8.148 -9.654 -16.980 1.00 84.88 161 GLY A O 1
ATOM 1231 N N . ASN A 1 162 ? -7.081 -8.001 -15.911 1.00 84.88 162 ASN A N 1
ATOM 1232 C CA . ASN A 1 162 ? -8.275 -7.401 -15.310 1.00 84.88 162 ASN A CA 1
ATOM 1233 C C . ASN A 1 162 ? -8.156 -5.862 -15.230 1.00 84.88 162 ASN A C 1
ATOM 1235 O O . ASN A 1 162 ? -7.066 -5.295 -15.377 1.00 84.88 162 ASN A O 1
ATOM 1239 N N . SER A 1 163 ? -9.281 -5.191 -14.973 1.00 89.25 163 SER A N 1
ATOM 1240 C CA . SER A 1 163 ? -9.380 -3.729 -14.855 1.00 89.25 163 SER A CA 1
ATOM 1241 C C . SER A 1 163 ? -9.347 -3.217 -13.410 1.00 89.25 163 SER A C 1
ATOM 1243 O O . SER A 1 163 ? -9.751 -2.084 -13.158 1.00 89.25 163 SER A O 1
ATOM 1245 N N . HIS A 1 164 ? -8.944 -4.042 -12.440 1.00 92.81 164 HIS A N 1
ATOM 1246 C CA . HIS A 1 164 ? -8.854 -3.614 -11.048 1.00 92.81 164 HIS A CA 1
ATOM 1247 C C . HIS A 1 164 ? -7.702 -2.628 -10.855 1.00 92.81 164 HIS A C 1
ATOM 1249 O O . HIS A 1 164 ? -6.708 -2.649 -11.590 1.00 92.81 164 HIS A O 1
ATOM 1255 N N . HIS A 1 165 ? -7.840 -1.762 -9.854 1.00 94.44 165 HIS A N 1
ATOM 1256 C CA . HIS A 1 165 ? -6.829 -0.760 -9.556 1.00 94.44 165 HIS A CA 1
ATOM 1257 C C . HIS A 1 165 ? -5.558 -1.393 -8.957 1.00 94.44 165 HIS A C 1
ATOM 1259 O O . HIS A 1 165 ? -5.622 -2.387 -8.231 1.00 94.44 165 HIS A O 1
ATOM 1265 N N . ALA A 1 166 ? -4.407 -0.778 -9.191 1.00 96.38 166 ALA A N 1
ATOM 1266 C CA . ALA A 1 166 ? -3.146 -0.987 -8.519 1.00 96.38 166 ALA A CA 1
ATOM 1267 C C . ALA A 1 166 ? -3.353 -0.951 -7.005 1.00 96.38 166 ALA A C 1
ATOM 1269 O O . ALA A 1 166 ? -3.975 -0.043 -6.451 1.00 96.38 166 ALA A O 1
ATOM 1270 N N . GLY A 1 167 ? -2.820 -1.956 -6.324 1.00 97.00 167 GLY A N 1
ATOM 1271 C CA . GLY A 1 167 ? -3.028 -2.134 -4.899 1.00 97.00 167 GLY A CA 1
ATOM 1272 C C . GLY A 1 167 ? -4.273 -2.920 -4.526 1.00 97.00 167 GLY A C 1
ATOM 1273 O O . GLY A 1 167 ? -4.489 -3.123 -3.334 1.00 97.00 167 GLY A O 1
ATOM 1274 N N . THR A 1 168 ? -5.079 -3.381 -5.488 1.00 96.88 168 THR A N 1
ATOM 1275 C CA . THR A 1 168 ? -6.191 -4.300 -5.206 1.00 96.88 168 THR A CA 1
ATOM 1276 C C . THR A 1 168 ? -5.635 -5.618 -4.659 1.00 96.88 168 THR A C 1
ATOM 1278 O O . THR A 1 168 ? -4.837 -6.250 -5.343 1.00 96.88 168 THR A O 1
ATOM 1281 N N . PRO A 1 169 ? -6.029 -6.063 -3.458 1.00 96.81 169 PRO A N 1
ATOM 1282 C CA . PRO A 1 169 ? -5.722 -7.398 -2.959 1.00 96.81 169 PRO A CA 1
ATOM 1283 C C . PRO A 1 169 ? -6.657 -8.403 -3.649 1.00 96.81 169 PRO A C 1
ATOM 1285 O O . PRO A 1 169 ? -7.768 -8.654 -3.180 1.00 96.81 169 PRO A O 1
ATOM 1288 N N . GLU A 1 170 ? -6.233 -8.936 -4.799 1.00 95.69 170 GLU A N 1
ATOM 1289 C CA . GLU A 1 170 ? -7.079 -9.704 -5.731 1.00 95.69 170 GLU A CA 1
ATOM 1290 C C . GLU A 1 170 ? -7.771 -10.905 -5.069 1.00 95.69 170 GLU A C 1
ATOM 1292 O O . GLU A 1 170 ? -8.935 -11.198 -5.352 1.00 95.69 170 GLU A O 1
ATOM 1297 N N . ASN A 1 171 ? -7.102 -11.534 -4.100 1.00 96.88 171 ASN A N 1
ATOM 1298 C CA . ASN A 1 171 ? -7.631 -12.688 -3.369 1.00 96.88 171 ASN A CA 1
ATOM 1299 C C . ASN A 1 171 ? -8.708 -12.330 -2.324 1.00 96.88 171 ASN A C 1
ATOM 1301 O O . ASN A 1 171 ? -9.313 -13.227 -1.741 1.00 96.88 171 ASN A O 1
ATOM 1305 N N . TYR A 1 172 ? -8.959 -11.039 -2.077 1.00 96.19 172 TYR A N 1
ATOM 1306 C CA . TYR A 1 172 ? -9.872 -10.547 -1.034 1.00 96.19 172 TYR A CA 1
ATOM 1307 C C . TYR A 1 172 ? -10.988 -9.644 -1.572 1.00 96.19 172 TYR A C 1
ATOM 1309 O O . TYR A 1 172 ? -11.761 -9.089 -0.790 1.00 96.19 172 TYR A O 1
ATOM 1317 N N . THR A 1 173 ? -11.130 -9.524 -2.894 1.00 94.62 173 THR A N 1
ATOM 1318 C CA . THR A 1 173 ? -12.132 -8.665 -3.560 1.00 94.62 173 THR A CA 1
ATOM 1319 C C . THR A 1 173 ? -13.570 -8.916 -3.088 1.00 94.62 173 THR A C 1
ATOM 1321 O O . THR A 1 173 ? -14.343 -7.972 -2.942 1.00 94.62 173 THR A O 1
ATOM 1324 N N . CYS A 1 174 ? -13.922 -10.159 -2.745 1.00 93.00 174 CYS A N 1
ATOM 1325 C CA . CYS A 1 174 ? -15.246 -10.528 -2.226 1.00 93.00 174 CYS A CA 1
ATOM 1326 C C . CYS A 1 174 ? -15.592 -9.911 -0.858 1.00 93.00 174 CYS A C 1
ATOM 1328 O O . CYS A 1 174 ? -16.754 -9.917 -0.458 1.00 93.00 174 CYS A O 1
ATOM 1330 N N . CYS A 1 175 ? -14.595 -9.400 -0.135 1.00 93.81 175 CYS A N 1
ATOM 1331 C CA . CYS A 1 175 ? -14.727 -8.928 1.240 1.00 93.81 175 CYS A CA 1
ATOM 1332 C C . CYS A 1 175 ? -14.716 -7.398 1.368 1.00 93.81 175 CYS A C 1
ATOM 1334 O O . CYS A 1 17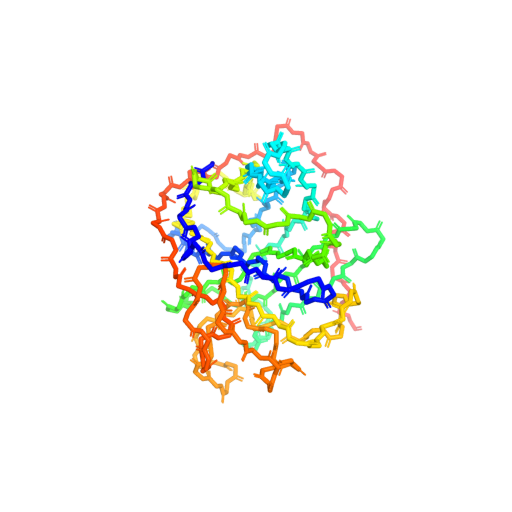5 ? -14.763 -6.892 2.491 1.00 93.81 175 CYS A O 1
ATOM 1336 N N . ALA A 1 176 ? -14.626 -6.657 0.260 1.00 94.50 176 ALA A N 1
ATOM 1337 C CA . ALA A 1 176 ? -14.563 -5.200 0.290 1.00 94.50 176 ALA A CA 1
ATOM 1338 C C . ALA A 1 176 ? -15.902 -4.574 0.719 1.00 94.50 176 ALA A C 1
ATOM 1340 O O . ALA A 1 176 ? -16.967 -4.877 0.180 1.00 94.50 176 ALA A O 1
ATOM 1341 N N . VAL A 1 177 ? -15.842 -3.652 1.679 1.00 93.31 177 VAL A N 1
ATOM 1342 C CA . VAL A 1 177 ? -16.987 -2.914 2.231 1.00 93.31 177 VAL A CA 1
ATOM 1343 C C . VAL A 1 177 ? -16.679 -1.419 2.334 1.00 93.31 177 VAL A C 1
ATOM 1345 O O . VAL A 1 177 ? -15.536 -0.983 2.195 1.00 93.31 177 VAL A O 1
ATOM 1348 N N . GLY A 1 178 ? -17.718 -0.606 2.535 1.00 89.81 178 GLY A N 1
ATOM 1349 C CA . GLY A 1 178 ? -17.570 0.843 2.683 1.00 89.81 178 GLY A CA 1
ATOM 1350 C C . GLY A 1 178 ? -16.831 1.239 3.962 1.00 89.81 178 GLY A C 1
ATOM 1351 O O . GLY A 1 178 ? -17.007 0.614 5.007 1.00 89.81 178 GLY A O 1
ATOM 1352 N N . GLY A 1 179 ? -16.013 2.291 3.876 1.00 89.50 179 GLY A N 1
ATOM 1353 C CA . GLY A 1 179 ? -15.191 2.786 4.981 1.00 89.50 179 GLY A CA 1
ATOM 1354 C C . GLY A 1 179 ? -13.858 3.367 4.502 1.00 89.50 179 GLY A C 1
ATOM 1355 O O . GLY A 1 179 ? -13.521 3.290 3.321 1.00 89.50 179 GLY A O 1
ATOM 1356 N N . ALA A 1 180 ? -13.086 3.934 5.430 1.00 90.19 180 ALA A N 1
ATOM 1357 C CA . ALA A 1 180 ? -11.809 4.592 5.146 1.00 90.19 180 ALA A CA 1
ATOM 1358 C C . ALA A 1 180 ? -11.961 5.660 4.046 1.00 90.19 180 ALA A C 1
ATOM 1360 O O . ALA A 1 180 ? -12.708 6.607 4.265 1.00 90.19 180 ALA A O 1
ATOM 1361 N N . THR A 1 181 ? -11.308 5.549 2.884 1.00 90.19 181 THR A N 1
ATOM 1362 C CA . THR A 1 181 ? -11.510 6.507 1.774 1.00 90.19 181 THR A CA 1
ATOM 1363 C C . THR A 1 181 ? -12.548 6.025 0.751 1.00 90.19 181 THR A C 1
ATOM 1365 O O . THR A 1 181 ? -12.870 6.746 -0.194 1.00 90.19 181 THR A O 1
ATOM 1368 N N . GLY A 1 182 ? -13.081 4.808 0.894 1.00 81.31 182 GLY A N 1
ATOM 1369 C CA . GLY A 1 182 ? -13.934 4.140 -0.090 1.00 81.31 182 GLY A CA 1
ATOM 1370 C C . GLY A 1 182 ? -15.419 4.075 0.273 1.00 81.31 182 GLY A C 1
ATOM 1371 O O . GLY A 1 182 ? -15.811 4.069 1.439 1.00 81.31 182 GLY A O 1
ATOM 1372 N N . GLY A 1 183 ? -16.264 3.972 -0.754 1.00 77.25 183 GLY A N 1
ATOM 1373 C CA . GLY A 1 183 ? -17.705 3.712 -0.617 1.00 77.25 183 GLY A CA 1
ATOM 1374 C C . GLY A 1 183 ? -18.088 2.223 -0.550 1.00 77.25 183 GLY A C 1
ATOM 1375 O O . GLY A 1 183 ? -19.256 1.914 -0.345 1.00 77.25 183 GLY A O 1
ATOM 1376 N N . GLY A 1 184 ? -17.129 1.301 -0.710 1.00 76.06 184 GLY A N 1
ATOM 1377 C CA . GLY A 1 184 ? -17.369 -0.146 -0.814 1.00 76.06 184 GLY A CA 1
ATOM 1378 C C . GLY A 1 184 ? -17.649 -0.613 -2.248 1.00 76.06 184 GLY A C 1
ATOM 1379 O O . GLY A 1 184 ? -17.345 0.101 -3.2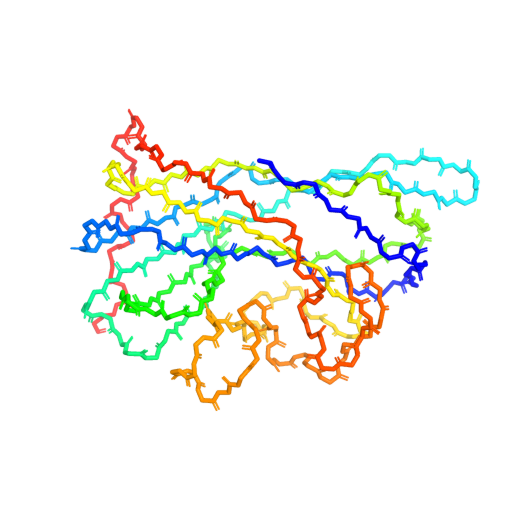04 1.00 76.06 184 GLY A O 1
ATOM 1380 N N . SER A 1 185 ? -18.247 -1.803 -2.400 1.00 76.94 185 SER A N 1
ATOM 1381 C CA . SER A 1 185 ? -18.470 -2.469 -3.701 1.00 76.94 185 SER A CA 1
ATOM 1382 C C . SER A 1 185 ? -17.148 -2.752 -4.441 1.00 76.94 185 SER A C 1
ATOM 1384 O O . SER A 1 185 ? -16.131 -2.984 -3.795 1.00 76.94 185 SER A O 1
ATOM 1386 N N . ALA A 1 186 ? -17.128 -2.701 -5.780 1.00 83.69 186 ALA A N 1
ATOM 1387 C CA . ALA A 1 186 ? -15.929 -2.903 -6.605 1.00 83.69 186 ALA A CA 1
ATOM 1388 C C . ALA A 1 186 ? -14.808 -1.848 -6.404 1.00 83.69 186 ALA A C 1
ATOM 1390 O O . ALA A 1 186 ? -13.831 -1.822 -7.148 1.00 83.69 186 ALA A O 1
ATOM 1391 N N . ASN A 1 187 ? -14.928 -0.965 -5.405 1.00 88.75 187 ASN A N 1
ATOM 1392 C CA . ASN A 1 187 ? -13.888 -0.025 -5.001 1.00 88.75 187 ASN A CA 1
ATOM 1393 C C . ASN A 1 187 ? -12.901 -0.687 -4.019 1.00 88.75 187 ASN A C 1
ATOM 1395 O O . ASN A 1 187 ? -12.802 -0.299 -2.853 1.00 88.75 187 ASN A O 1
ATOM 1399 N N . TYR A 1 188 ? -12.183 -1.705 -4.499 1.00 94.56 188 TYR A N 1
ATOM 1400 C CA . TYR A 1 188 ? -11.293 -2.553 -3.695 1.00 94.56 188 TYR A CA 1
ATOM 1401 C C . TYR A 1 188 ? -10.106 -1.800 -3.075 1.00 94.56 188 TYR A C 1
ATOM 1403 O O . TYR A 1 188 ? -9.466 -2.262 -2.134 1.00 94.56 188 TYR A O 1
ATOM 1411 N N . THR A 1 189 ? -9.788 -0.618 -3.579 1.00 94.25 189 THR A N 1
ATOM 1412 C CA . THR A 1 189 ? -8.644 0.164 -3.113 1.00 94.25 189 THR A CA 1
ATOM 1413 C C . THR A 1 189 ? -9.036 1.410 -2.329 1.00 94.25 189 THR A C 1
ATOM 1415 O O . THR A 1 189 ? -8.209 1.953 -1.595 1.00 94.25 189 THR A O 1
ATOM 1418 N N . GLY A 1 190 ? -10.302 1.820 -2.421 1.00 93.25 190 GLY A N 1
ATOM 1419 C CA . GLY A 1 190 ? -10.803 3.074 -1.882 1.00 93.25 190 GLY A CA 1
ATOM 1420 C C . GLY A 1 190 ? -10.650 4.222 -2.876 1.00 93.25 190 GLY A C 1
ATOM 1421 O O . GLY A 1 190 ? -10.024 4.103 -3.929 1.00 93.25 190 GLY A O 1
ATOM 1422 N N . SER A 1 191 ? -11.234 5.373 -2.548 1.00 92.00 191 SER A N 1
ATOM 1423 C CA . SER A 1 191 ? -11.128 6.547 -3.417 1.00 92.00 191 SER A CA 1
ATOM 1424 C C . SER A 1 191 ? -9.721 7.132 -3.334 1.00 92.00 191 SER A C 1
ATOM 1426 O O . SER A 1 191 ? -9.191 7.330 -2.236 1.00 92.00 191 SER A O 1
ATOM 1428 N N . LYS A 1 192 ? -9.134 7.410 -4.501 1.00 91.88 192 LYS A N 1
ATOM 1429 C CA . LYS A 1 192 ? -7.791 7.974 -4.649 1.00 91.88 192 LYS A CA 1
ATOM 1430 C C . LYS A 1 192 ? -7.712 9.379 -4.050 1.00 91.88 192 LYS A C 1
ATOM 1432 O O . LYS A 1 192 ? -8.531 10.243 -4.358 1.00 91.88 192 LYS A O 1
ATOM 1437 N N . CYS A 1 193 ? -6.705 9.602 -3.215 1.00 93.25 193 CYS A N 1
ATOM 1438 C CA . CYS A 1 193 ? -6.408 10.903 -2.633 1.00 93.25 193 CYS A CA 1
ATOM 1439 C C . CYS A 1 193 ? -5.763 11.842 -3.666 1.00 93.25 193 CYS A C 1
ATOM 1441 O O . CYS A 1 193 ? -5.440 11.446 -4.792 1.00 93.25 193 CYS A O 1
ATOM 1443 N N . SER A 1 194 ? -5.541 13.103 -3.290 1.00 92.38 194 SER A N 1
ATOM 1444 C CA . SER A 1 194 ? -4.807 14.035 -4.148 1.00 92.38 194 SER A CA 1
ATOM 1445 C C . SER A 1 194 ? -3.417 13.490 -4.492 1.00 92.38 194 SER A C 1
ATOM 1447 O O . SER A 1 194 ? -2.791 12.782 -3.702 1.00 92.38 194 SER A O 1
ATOM 1449 N N . SER A 1 195 ? -2.946 13.802 -5.698 1.00 94.19 195 SER A N 1
ATOM 1450 C CA . SER A 1 195 ? -1.619 13.396 -6.155 1.00 94.19 195 SER A CA 1
ATOM 1451 C C . SER A 1 195 ? -0.594 14.497 -5.898 1.00 94.19 195 SER A C 1
ATOM 1453 O O . SER A 1 195 ? -0.904 15.684 -6.001 1.00 94.19 195 SER A O 1
ATOM 1455 N N . LYS A 1 196 ? 0.652 14.109 -5.629 1.00 94.06 196 LYS A N 1
ATOM 1456 C CA . LYS A 1 196 ? 1.788 15.022 -5.470 1.00 94.06 196 LYS A CA 1
ATOM 1457 C C . LYS A 1 196 ? 2.975 14.542 -6.302 1.00 94.06 196 LYS A C 1
ATOM 1459 O O . LYS A 1 196 ? 3.344 13.374 -6.208 1.00 94.06 196 LYS A O 1
ATOM 1464 N N . SER A 1 197 ? 3.597 15.446 -7.063 1.00 94.06 197 SER A N 1
ATOM 1465 C CA . SER A 1 197 ? 4.896 15.173 -7.690 1.00 94.06 197 SER A CA 1
ATOM 1466 C C . SER A 1 197 ? 5.989 15.170 -6.620 1.00 94.06 197 SER A C 1
ATOM 1468 O O . SER A 1 197 ? 6.085 16.094 -5.803 1.00 94.06 197 SER A O 1
ATOM 1470 N N . VAL A 1 198 ? 6.775 14.099 -6.584 1.00 91.81 198 VAL A N 1
ATOM 1471 C CA . VAL A 1 198 ? 7.865 13.900 -5.634 1.00 91.81 198 VAL A CA 1
ATOM 1472 C C . VAL A 1 198 ? 9.142 13.592 -6.412 1.00 91.81 198 VAL A C 1
ATOM 1474 O O . VAL A 1 198 ? 9.179 12.581 -7.117 1.00 91.81 198 VAL A O 1
ATOM 1477 N N . PRO A 1 199 ? 10.189 14.426 -6.302 1.00 89.56 199 PRO A N 1
ATOM 1478 C CA . PRO A 1 199 ? 11.471 14.129 -6.923 1.00 89.56 199 PRO A CA 1
ATOM 1479 C C . PRO A 1 199 ? 12.113 12.912 -6.253 1.00 89.56 199 PRO A C 1
ATOM 1481 O O . PRO A 1 199 ? 12.030 12.741 -5.033 1.00 89.56 199 PRO A O 1
ATOM 1484 N N . LEU A 1 200 ? 12.769 12.076 -7.052 1.00 86.81 200 LEU A N 1
ATOM 1485 C CA . LEU A 1 200 ? 13.597 10.989 -6.550 1.00 86.81 200 LEU A CA 1
ATOM 1486 C C . LEU A 1 200 ? 14.970 11.548 -6.192 1.00 86.81 200 LEU A C 1
ATOM 1488 O O . LEU A 1 200 ? 15.638 12.158 -7.027 1.00 86.81 200 LEU A O 1
ATOM 1492 N N . VAL A 1 201 ? 15.399 11.328 -4.952 1.00 84.25 201 VAL A N 1
ATOM 1493 C CA . VAL A 1 201 ? 16.774 11.629 -4.542 1.00 84.25 201 VAL A CA 1
ATOM 1494 C C . VAL A 1 201 ? 17.618 10.361 -4.613 1.00 84.25 201 VAL A C 1
ATOM 1496 O O . VAL A 1 201 ? 17.132 9.259 -4.347 1.00 84.25 201 VAL A O 1
ATOM 1499 N N . THR A 1 202 ? 18.887 10.496 -4.980 1.00 76.19 202 THR A N 1
ATOM 1500 C CA . THR A 1 202 ? 19.825 9.373 -4.957 1.00 76.19 202 THR A CA 1
ATOM 1501 C C . THR A 1 202 ? 20.202 9.010 -3.521 1.00 76.19 202 THR A C 1
ATOM 1503 O O . THR A 1 202 ? 20.399 9.901 -2.689 1.00 76.19 202 THR A O 1
ATOM 1506 N N . PRO A 1 203 ? 20.356 7.714 -3.201 1.00 66.12 203 PRO A N 1
ATOM 1507 C CA . PRO A 1 203 ? 20.983 7.296 -1.956 1.00 66.12 203 PRO A CA 1
ATOM 1508 C C . PRO A 1 203 ? 22.405 7.874 -1.867 1.00 66.12 203 PRO A C 1
ATOM 1510 O O . PRO A 1 203 ? 23.229 7.639 -2.745 1.00 66.12 203 PRO A O 1
ATOM 1513 N N . THR A 1 204 ? 22.721 8.613 -0.801 1.00 53.59 204 THR A N 1
ATOM 1514 C CA . THR A 1 204 ? 24.046 9.233 -0.573 1.00 53.59 204 THR A CA 1
ATOM 1515 C C . THR A 1 204 ? 25.120 8.245 -0.107 1.00 53.59 204 THR A C 1
ATOM 1517 O O . THR A 1 204 ? 26.239 8.633 0.215 1.00 53.59 204 THR A O 1
ATOM 1520 N N . THR A 1 205 ? 24.813 6.952 -0.070 1.00 48.72 205 THR A N 1
ATOM 1521 C CA . THR A 1 205 ? 25.739 5.885 0.317 1.00 48.72 205 THR A CA 1
ATOM 1522 C C . THR A 1 205 ? 25.669 4.801 -0.752 1.00 48.72 205 THR A C 1
ATOM 1524 O O . THR A 1 205 ? 24.553 4.527 -1.208 1.00 48.72 205 THR A O 1
ATOM 1527 N N . PRO A 1 206 ? 26.791 4.151 -1.141 1.00 42.78 206 PRO A N 1
ATOM 1528 C CA . PRO A 1 206 ? 26.764 2.891 -1.873 1.00 42.78 206 PRO A CA 1
ATOM 1529 C C . PRO A 1 206 ? 26.001 1.907 -1.007 1.00 42.78 206 PRO A C 1
ATOM 1531 O O . PRO A 1 206 ? 26.505 1.302 -0.064 1.00 42.78 206 PRO A O 1
ATOM 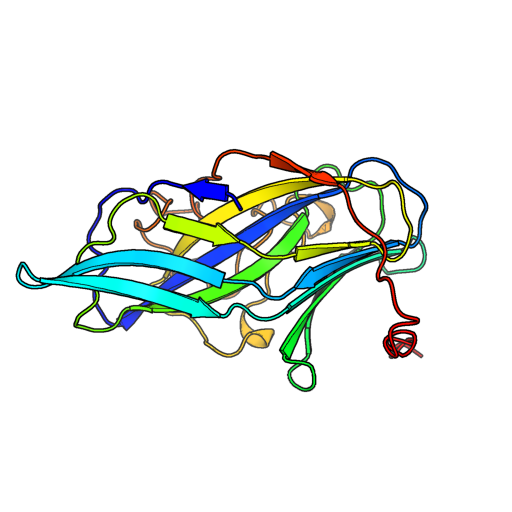1534 N N . SER A 1 207 ? 24.706 1.885 -1.244 1.00 44.38 207 SER A N 1
ATOM 1535 C CA . SER A 1 207 ? 23.785 1.124 -0.458 1.00 44.38 207 SER A CA 1
ATOM 1536 C C . SER A 1 207 ? 24.208 -0.328 -0.725 1.00 44.38 207 SER A C 1
ATOM 1538 O O . SER A 1 207 ? 24.371 -0.722 -1.881 1.00 44.38 207 SER A O 1
ATOM 1540 N N . THR A 1 208 ? 24.427 -1.134 0.313 1.00 44.06 208 THR A N 1
ATOM 1541 C CA . THR A 1 208 ? 24.766 -2.574 0.220 1.00 44.06 208 THR A CA 1
ATOM 1542 C C . THR A 1 208 ? 23.725 -3.407 -0.561 1.00 44.06 208 THR A C 1
ATOM 1544 O O . THR A 1 208 ? 23.842 -4.624 -0.684 1.00 44.06 208 THR A O 1
ATOM 1547 N N . TRP A 1 209 ? 22.729 -2.734 -1.136 1.00 51.19 209 TRP A N 1
ATOM 1548 C CA . TRP A 1 209 ? 21.530 -3.196 -1.810 1.00 51.19 209 TRP A CA 1
ATOM 1549 C C . TRP A 1 209 ? 21.709 -3.458 -3.310 1.00 51.19 209 TRP A C 1
ATOM 1551 O O . TRP A 1 209 ? 20.773 -3.925 -3.948 1.00 51.19 209 TRP A O 1
ATOM 1561 N N . GLY A 1 210 ? 22.930 -3.340 -3.854 1.00 41.25 210 GLY A N 1
ATOM 1562 C CA . GLY A 1 210 ? 23.319 -3.998 -5.119 1.00 41.25 210 GLY A CA 1
ATOM 1563 C C . GLY A 1 210 ? 23.227 -5.540 -5.086 1.00 41.25 210 GLY A C 1
ATOM 1564 O O . GLY A 1 210 ? 23.714 -6.218 -5.989 1.00 41.25 210 GLY A O 1
ATOM 1565 N N . ARG A 1 211 ? 22.634 -6.107 -4.026 1.00 41.75 211 ARG A N 1
ATOM 1566 C CA . ARG A 1 211 ? 22.353 -7.528 -3.817 1.00 41.75 211 ARG A CA 1
ATOM 1567 C C . ARG A 1 211 ? 20.868 -7.897 -3.901 1.00 41.75 211 ARG A C 1
ATOM 1569 O O . ARG A 1 211 ? 20.544 -9.028 -3.567 1.00 41.75 211 ARG A O 1
ATOM 1576 N N . VAL A 1 212 ? 19.993 -7.066 -4.475 1.00 43.97 212 VAL A N 1
ATOM 1577 C CA . VAL A 1 212 ? 18.843 -7.631 -5.219 1.00 43.97 212 VAL A CA 1
ATOM 1578 C C . VAL A 1 212 ? 19.362 -8.078 -6.589 1.00 43.97 212 VAL A C 1
ATOM 1580 O O . VAL A 1 212 ? 18.986 -7.585 -7.645 1.00 43.97 212 VAL A O 1
ATOM 1583 N N . LYS A 1 213 ? 20.358 -8.966 -6.559 1.00 35.75 213 LYS A N 1
ATOM 1584 C CA . LYS A 1 213 ? 20.920 -9.606 -7.738 1.00 35.75 213 LYS A CA 1
ATOM 1585 C C . LYS A 1 213 ? 20.063 -10.845 -7.946 1.00 35.75 213 LYS A C 1
ATOM 1587 O O . LYS A 1 213 ? 20.252 -11.833 -7.250 1.00 35.75 213 LYS A O 1
ATOM 1592 N N . THR A 1 214 ? 19.086 -10.724 -8.837 1.00 38.44 214 THR A N 1
ATOM 1593 C CA . THR A 1 214 ? 18.567 -11.816 -9.669 1.00 38.44 214 THR A CA 1
ATOM 1594 C C . THR A 1 214 ? 18.457 -13.173 -8.959 1.00 38.44 214 THR A C 1
ATOM 1596 O O . THR A 1 214 ? 19.335 -14.020 -9.105 1.00 38.44 214 THR A O 1
ATOM 1599 N N . ILE A 1 215 ? 17.346 -13.430 -8.263 1.00 34.31 215 ILE A N 1
ATOM 1600 C CA . ILE A 1 215 ? 16.884 -14.813 -8.060 1.00 34.31 215 ILE A CA 1
ATOM 1601 C C . ILE A 1 215 ? 15.896 -15.128 -9.183 1.00 34.31 215 ILE A C 1
ATOM 1603 O O . ILE A 1 215 ? 14.705 -15.234 -8.947 1.00 34.31 215 ILE A O 1
ATOM 1607 N N . TYR A 1 216 ? 16.405 -15.195 -10.413 1.00 34.66 216 TYR A N 1
ATOM 1608 C CA . TYR A 1 216 ? 15.783 -15.904 -11.533 1.00 34.66 216 TYR A CA 1
ATOM 1609 C C . TYR A 1 216 ? 16.917 -16.362 -12.460 1.00 34.66 216 TYR A C 1
ATOM 1611 O O . TYR A 1 216 ? 17.358 -15.638 -13.354 1.00 34.66 216 TYR A O 1
ATOM 1619 N N . ARG A 1 217 ? 17.451 -17.546 -12.165 1.00 35.22 217 ARG A N 1
ATOM 1620 C CA . ARG A 1 217 ? 17.989 -18.481 -13.154 1.00 35.22 217 ARG A CA 1
ATOM 1621 C C . ARG A 1 217 ? 17.207 -19.771 -13.008 1.00 35.22 217 ARG A C 1
ATOM 1623 O O . ARG A 1 217 ? 16.907 -20.107 -11.840 1.00 35.22 217 ARG A O 1
#

Foldseek 3Di:
DFWDDKPFDWDAAQKKKKKWKWKAKDDDDPFKKKKWDQKKKWFWADFPNDIDIDIDTWFIWIETAHQPDDQAKAWAADPVRSYIYIYHHPDFPFIFTTTMDMDRHHNRRTTTGPIIDMDTAIAMQDFDIKIWMWMFIWIFPDDDPPRRQQRFAGTCGCSNVDNQHGRQSVNGQVGTDDITQAHTDSCRRHDIGHIDIGGHHHDPDPPPPVPVPDPPD

Sequence (217 aa):
MISCNSNGTAIPAGRTIWFSSVFKLQTGPQPVTVYFRNQTIDFDAVYDSITTHYVYNVPDAAVTFDPSVPAIPTTTFDTGTNTRVTLMQPGLSGDQYRSGFELVVPPTLGQIKNPVTWKGQFLGSDPGGAVNWSWHAAVYTSFSTDYNALGVAPTDDTVKGNSHHAGTPENYTCCAVGGATGGGSANYTGSKCSSKSVPLVTPTTPSTWGRVKTIYR